Protein AF-A0A432R2M7-F1 (afdb_monomer)

Foldseek 3Di:
DVLLVVLVVLVVCCVVVVDPQWAEEEDDVSLVVQVVCCVVVVDDSDDPRYYHQDDDPPDDPLRSLVVSVVRGPYYHFDDLQLAPPGSLVSNQVVQQVPLVAEAERAADYDCPGPSNCCVPPPVNVVSRNYHYYYHHPDPDDALVRVVVVCVVVVDPDDDADDADDDPDPRRNNPDDDDDD

Radius of gyration: 18.98 Å; Cα contacts (8 Å, |Δi|>4): 245; chains: 1; bounding box: 39×43×55 Å

pLDDT: mean 88.93, std 13.84, range [37.69, 98.69]

Solvent-accessible surface area (backbone atoms only — not comparable to full-atom values): 10480 Å² total; per-residue (Å²): 106,70,65,59,53,50,43,49,51,51,51,50,31,34,75,71,62,77,38,78,84,51,43,30,27,27,29,52,64,54,32,61,50,46,55,53,45,27,71,74,66,78,42,84,67,62,52,96,44,35,37,69,53,83,85,60,87,93,51,55,75,66,56,43,52,52,52,51,64,70,72,31,78,40,76,54,42,22,42,79,31,26,38,84,96,27,54,25,28,53,52,49,61,65,41,22,76,35,62,94,39,74,49,74,35,51,57,84,60,56,81,89,26,50,44,30,43,43,76,73,35,68,69,58,37,68,66,33,52,23,46,78,48,78,48,53,61,54,93,55,75,33,48,68,56,50,50,50,51,47,64,75,64,63,64,96,73,86,85,75,64,96,42,54,93,60,99,56,97,58,31,42,53,60,55,91,48,55,82,134

Structure (mmCIF, N/CA/C/O backbone):
data_AF-A0A432R2M7-F1
#
_entry.id   AF-A0A432R2M7-F1
#
loop_
_atom_site.group_PDB
_atom_site.id
_atom_site.type_symbol
_atom_site.label_atom_id
_atom_site.label_alt_id
_atom_site.label_comp_id
_atom_site.label_asym_id
_atom_site.label_entity_id
_atom_site.label_seq_id
_atom_site.pdbx_PDB_ins_code
_atom_site.Cartn_x
_atom_site.Cartn_y
_atom_site.Cartn_z
_atom_site.occupancy
_atom_site.B_iso_or_equiv
_atom_site.auth_seq_id
_atom_site.auth_comp_id
_atom_site.auth_asym_id
_atom_site.auth_atom_id
_atom_site.pdbx_PDB_model_num
ATOM 1 N N . GLY A 1 1 ? 6.803 2.818 -6.914 1.00 84.44 1 GLY A N 1
ATOM 2 C CA . GLY A 1 1 ? 6.669 1.414 -6.4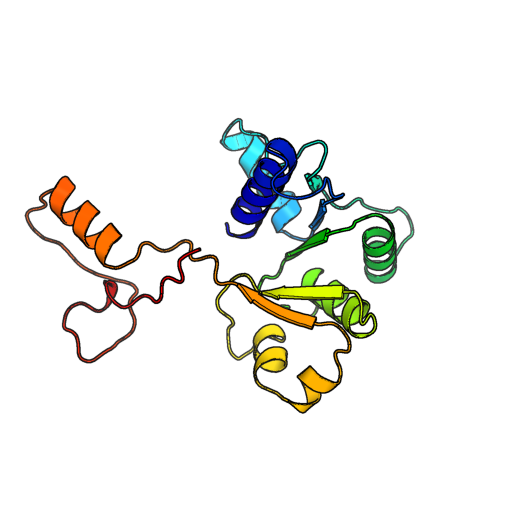61 1.00 84.44 1 GLY A CA 1
ATOM 3 C C . GLY A 1 1 ? 5.200 1.019 -6.406 1.00 84.44 1 GLY A C 1
ATOM 4 O O . GLY A 1 1 ? 4.369 1.809 -6.831 1.00 84.44 1 GLY A O 1
ATOM 5 N N . ARG A 1 2 ? 4.856 -0.172 -5.880 1.00 88.75 2 ARG A N 1
ATOM 6 C CA . ARG A 1 2 ? 3.450 -0.648 -5.848 1.00 88.75 2 ARG A CA 1
ATOM 7 C C . ARG A 1 2 ? 2.510 0.275 -5.069 1.00 88.75 2 ARG A C 1
ATOM 9 O O . ARG A 1 2 ? 1.369 0.430 -5.470 1.00 88.75 2 ARG A O 1
ATOM 16 N N . ALA A 1 3 ? 2.985 0.898 -3.987 1.00 94.12 3 ALA A N 1
ATOM 17 C CA . ALA A 1 3 ? 2.174 1.839 -3.215 1.00 94.12 3 ALA A CA 1
ATOM 18 C C . ALA A 1 3 ? 1.680 3.003 -4.089 1.00 94.12 3 ALA A C 1
ATOM 20 O O . ALA A 1 3 ? 0.488 3.270 -4.111 1.00 94.12 3 ALA A O 1
ATOM 21 N N . GLN A 1 4 ? 2.569 3.620 -4.875 1.00 94.25 4 GLN A N 1
ATOM 22 C CA . GLN A 1 4 ? 2.206 4.718 -5.778 1.00 94.25 4 GLN A CA 1
ATOM 23 C C . GLN A 1 4 ? 1.279 4.263 -6.911 1.00 94.25 4 GLN A C 1
ATOM 25 O O . GLN A 1 4 ? 0.358 4.990 -7.264 1.00 94.25 4 GLN A O 1
ATOM 30 N N . GLU A 1 5 ? 1.474 3.052 -7.441 1.00 92.00 5 GLU A N 1
ATOM 31 C CA . GLU A 1 5 ? 0.556 2.475 -8.434 1.00 92.00 5 GLU A CA 1
ATOM 32 C C . GLU A 1 5 ? -0.857 2.316 -7.852 1.00 92.00 5 GLU A C 1
ATOM 34 O O . GLU A 1 5 ? -1.835 2.763 -8.442 1.00 92.00 5 GLU A O 1
ATOM 39 N N . ILE A 1 6 ? -0.963 1.761 -6.639 1.00 94.50 6 ILE A N 1
ATOM 40 C CA . ILE A 1 6 ? -2.235 1.608 -5.923 1.00 94.50 6 ILE A CA 1
ATOM 41 C C . ILE A 1 6 ? -2.872 2.975 -5.641 1.00 94.50 6 ILE A C 1
ATOM 43 O O . ILE A 1 6 ? -4.069 3.135 -5.855 1.00 94.50 6 ILE A O 1
ATOM 47 N N . MET A 1 7 ? -2.092 3.977 -5.218 1.00 96.38 7 MET A N 1
ATOM 48 C CA . MET A 1 7 ? -2.586 5.346 -5.008 1.00 96.38 7 MET A CA 1
ATOM 49 C C . MET A 1 7 ? -3.213 5.923 -6.282 1.00 96.38 7 MET A C 1
ATOM 51 O O . MET A 1 7 ? -4.297 6.507 -6.226 1.00 96.38 7 MET A O 1
ATOM 55 N N . LEU A 1 8 ? -2.562 5.735 -7.433 1.00 94.75 8 LEU A N 1
ATOM 56 C CA . LEU A 1 8 ? -3.063 6.197 -8.727 1.00 94.75 8 LEU A CA 1
ATOM 57 C C . LEU A 1 8 ? -4.323 5.439 -9.157 1.00 94.75 8 LEU A C 1
ATOM 59 O O . LEU A 1 8 ? -5.288 6.075 -9.576 1.00 94.75 8 LEU A O 1
ATOM 63 N N . LEU A 1 9 ? -4.351 4.112 -9.004 1.00 94.56 9 LEU A N 1
ATOM 64 C CA . LEU A 1 9 ? -5.518 3.284 -9.330 1.00 94.56 9 LEU A CA 1
ATOM 65 C C . LEU A 1 9 ? -6.737 3.637 -8.473 1.00 94.56 9 LEU A C 1
ATOM 67 O O . LEU A 1 9 ? -7.839 3.769 -9.004 1.00 94.56 9 LEU A O 1
ATOM 71 N N . LEU A 1 10 ? -6.544 3.829 -7.165 1.00 96.19 10 LEU A N 1
ATOM 72 C CA . LEU A 1 10 ? -7.604 4.255 -6.251 1.00 96.19 10 LEU A CA 1
ATOM 73 C C . LEU A 1 10 ? -8.115 5.646 -6.630 1.00 96.19 10 LEU A C 1
ATOM 75 O O . LEU A 1 10 ? -9.321 5.845 -6.768 1.00 96.19 10 LEU A O 1
ATOM 79 N N . SER A 1 11 ? -7.200 6.589 -6.861 1.00 96.38 11 SER A N 1
ATOM 80 C CA . SER A 1 11 ? -7.543 7.957 -7.262 1.00 96.38 11 SER A CA 1
ATOM 81 C C . SER A 1 11 ? -8.353 7.984 -8.556 1.00 96.38 11 SER A C 1
ATOM 83 O O . SER A 1 11 ? -9.385 8.649 -8.620 1.00 96.38 11 SER A O 1
ATOM 85 N N . GLU A 1 12 ? -7.920 7.249 -9.581 1.00 95.81 12 GLU A N 1
ATOM 86 C CA . GLU A 1 12 ? -8.618 7.170 -10.866 1.00 95.81 12 GLU A CA 1
ATOM 87 C C . GLU A 1 12 ? -9.966 6.454 -10.736 1.00 95.81 12 GLU A C 1
ATOM 89 O O . GLU A 1 12 ? -10.971 6.908 -11.283 1.00 95.81 12 GLU A O 1
ATOM 94 N N . GLY A 1 13 ? -10.025 5.365 -9.967 1.00 97.12 13 GLY A N 1
ATOM 95 C CA . GLY A 1 13 ? -11.268 4.651 -9.692 1.00 97.12 13 GLY A CA 1
ATOM 96 C C . GLY A 1 13 ? -12.322 5.547 -9.034 1.00 97.12 13 GLY A C 1
ATOM 97 O O . GLY A 1 13 ? -13.483 5.512 -9.440 1.00 97.12 13 GLY A O 1
ATOM 98 N N . MET A 1 14 ? -11.915 6.381 -8.072 1.00 97.56 14 MET A N 1
ATOM 99 C CA . MET A 1 14 ? -12.802 7.340 -7.403 1.00 97.56 14 MET A CA 1
ATOM 100 C C . MET A 1 14 ? -13.180 8.511 -8.317 1.00 97.56 14 MET A C 1
ATOM 102 O O . MET A 1 14 ? -14.355 8.854 -8.418 1.00 97.56 14 MET A O 1
ATOM 106 N N . ARG A 1 15 ? -12.218 9.099 -9.043 1.00 96.19 15 ARG A N 1
ATOM 107 C CA . ARG A 1 15 ? -12.474 10.205 -9.991 1.00 96.19 15 ARG A CA 1
ATOM 108 C C . ARG A 1 15 ? -13.421 9.803 -11.122 1.00 96.19 15 ARG A C 1
ATOM 110 O O . ARG A 1 15 ? -14.260 10.604 -11.522 1.00 96.19 15 ARG A O 1
ATOM 117 N N . SER A 1 16 ? -13.301 8.573 -11.616 1.00 97.12 16 SER A N 1
ATOM 118 C CA . SER A 1 16 ? -14.152 8.028 -12.681 1.00 97.12 16 SER A CA 1
ATOM 119 C C . SER A 1 16 ? -15.470 7.421 -12.181 1.00 97.12 16 SER A C 1
ATOM 121 O O . SER A 1 16 ? -16.277 6.977 -12.997 1.00 97.12 16 SER A O 1
ATOM 123 N N . GLY A 1 17 ? -15.705 7.384 -10.863 1.00 97.12 17 GLY A N 1
ATOM 124 C CA . GLY A 1 17 ? -16.918 6.821 -10.261 1.00 97.12 17 GLY A CA 1
ATOM 125 C C . GLY A 1 17 ? -17.026 5.292 -10.334 1.00 97.12 17 GLY A C 1
ATOM 126 O O . GLY A 1 17 ? -18.104 4.747 -10.105 1.00 97.12 17 GLY A O 1
ATOM 127 N N . LYS A 1 18 ? -15.934 4.584 -10.654 1.00 96.75 18 LYS A N 1
ATOM 128 C CA . LYS A 1 18 ? -15.886 3.109 -10.667 1.00 96.75 18 LYS A CA 1
ATOM 129 C C . LYS A 1 18 ? -15.910 2.512 -9.263 1.00 96.75 18 LYS A C 1
ATOM 131 O O . LYS A 1 18 ? -16.378 1.390 -9.089 1.00 96.75 18 LYS A O 1
ATOM 136 N N . ILE A 1 19 ? -15.396 3.251 -8.283 1.00 95.88 19 ILE A N 1
ATOM 137 C CA . ILE A 1 19 ? -15.505 2.935 -6.858 1.00 95.88 19 ILE A CA 1
ATOM 138 C C . ILE A 1 19 ? -16.054 4.156 -6.111 1.00 95.88 19 ILE A C 1
ATOM 140 O O . ILE A 1 19 ? -15.857 5.285 -6.575 1.00 95.88 19 ILE A O 1
ATOM 144 N N . PRO A 1 20 ? -16.761 3.959 -4.982 1.00 96.88 20 PRO A N 1
ATOM 145 C CA . PRO A 1 20 ? -17.217 5.074 -4.160 1.00 96.88 20 PRO A CA 1
ATOM 146 C C . PRO A 1 20 ? -16.024 5.901 -3.654 1.00 96.88 20 PRO A C 1
ATOM 148 O O . PRO A 1 20 ? -14.927 5.358 -3.518 1.00 96.88 20 PRO A O 1
ATOM 151 N N . PRO A 1 21 ? -16.220 7.199 -3.366 1.00 96.56 21 PRO A N 1
ATOM 152 C CA . PRO A 1 21 ? -15.185 8.014 -2.747 1.00 96.56 21 PRO A CA 1
ATOM 153 C C . PRO A 1 21 ? -14.845 7.464 -1.357 1.00 96.56 21 PRO A C 1
ATOM 155 O O . PRO A 1 21 ? -15.742 7.177 -0.566 1.00 96.56 21 PRO A O 1
ATOM 158 N N . LEU A 1 22 ? -13.550 7.331 -1.080 1.00 97.38 22 LEU A N 1
ATOM 159 C CA . LEU A 1 22 ? -12.989 6.824 0.169 1.00 97.38 22 LEU A CA 1
ATOM 160 C C . LEU A 1 22 ? -11.932 7.800 0.686 1.00 97.38 22 LEU A C 1
ATOM 162 O O . LEU A 1 22 ? -11.203 8.404 -0.106 1.00 97.38 22 LEU A O 1
ATOM 166 N N . THR A 1 23 ? -11.797 7.886 2.005 1.00 98.31 23 THR A N 1
ATOM 167 C CA . THR A 1 23 ? -10.626 8.488 2.644 1.00 98.31 23 THR A CA 1
ATOM 168 C C . THR A 1 23 ? -9.513 7.449 2.687 1.00 98.31 23 THR A C 1
ATOM 170 O O . THR A 1 23 ? -9.604 6.444 3.397 1.00 98.31 23 THR A O 1
ATOM 173 N N . VAL A 1 24 ? -8.455 7.673 1.910 1.00 98.62 24 VAL A N 1
ATOM 174 C CA . VAL A 1 24 ? -7.304 6.772 1.814 1.00 98.62 24 VAL A CA 1
ATOM 175 C C . VAL A 1 24 ? -6.095 7.426 2.466 1.00 98.62 24 VAL A C 1
ATOM 177 O O . VAL A 1 24 ? -5.630 8.462 1.993 1.00 98.62 24 VAL A O 1
ATOM 180 N N . TYR A 1 25 ? -5.527 6.800 3.495 1.00 98.69 25 TYR A N 1
ATOM 181 C CA . TYR A 1 25 ? -4.251 7.232 4.067 1.00 98.69 25 TYR A CA 1
ATOM 182 C C . TYR A 1 25 ? -3.086 6.383 3.581 1.00 98.69 25 TYR A C 1
ATOM 184 O O . TYR A 1 25 ? -3.165 5.159 3.498 1.00 98.69 25 TYR A O 1
ATOM 192 N N . VAL A 1 26 ? -1.968 7.044 3.295 1.00 98.44 26 VAL A N 1
ATOM 193 C CA . VAL A 1 26 ? -0.703 6.403 2.928 1.00 98.44 26 VAL A CA 1
ATOM 194 C C . VAL A 1 26 ? 0.286 6.554 4.069 1.00 98.44 26 VAL A C 1
ATOM 196 O O . VAL A 1 26 ? 0.529 7.670 4.532 1.00 98.44 26 VAL A O 1
ATOM 199 N N . ASP A 1 27 ? 0.886 5.447 4.506 1.00 97.31 27 ASP A N 1
ATOM 200 C CA . ASP A 1 27 ? 1.741 5.442 5.692 1.00 97.31 27 ASP A CA 1
ATOM 201 C C . ASP A 1 27 ? 3.041 4.630 5.554 1.00 97.31 27 ASP A C 1
ATOM 203 O O . ASP A 1 27 ? 3.250 3.814 4.644 1.00 97.31 27 ASP A O 1
ATOM 207 N N . GLY A 1 28 ? 3.954 4.879 6.491 1.00 94.44 28 GLY A N 1
ATOM 208 C CA . GLY A 1 28 ? 5.331 4.401 6.453 1.00 94.44 28 GLY A CA 1
ATOM 209 C C . GLY A 1 28 ? 6.157 5.087 5.370 1.00 94.44 28 GLY A C 1
ATOM 210 O O . GLY A 1 28 ? 5.856 6.196 4.935 1.00 94.44 28 GLY A O 1
ATOM 211 N N . LEU A 1 29 ? 7.204 4.410 4.898 1.00 95.12 29 LEU A N 1
ATOM 212 C CA . LEU A 1 29 ? 8.119 4.960 3.893 1.00 95.12 29 LEU A CA 1
ATOM 213 C C . LEU A 1 29 ? 7.431 5.281 2.560 1.00 95.12 29 LEU A C 1
ATOM 215 O O . LEU A 1 29 ? 7.897 6.158 1.840 1.00 95.12 29 LEU A O 1
ATOM 219 N N . ALA A 1 30 ? 6.313 4.621 2.232 1.00 96.00 30 ALA A N 1
ATOM 220 C CA . ALA A 1 30 ? 5.528 4.973 1.048 1.00 96.00 30 ALA A CA 1
ATOM 221 C C . ALA A 1 30 ? 5.048 6.428 1.072 1.00 96.00 30 ALA A C 1
ATOM 223 O O . ALA A 1 30 ? 5.016 7.050 0.014 1.00 96.00 30 ALA A O 1
ATOM 224 N N . LYS A 1 31 ? 4.729 6.979 2.249 1.00 96.81 31 LYS A N 1
ATOM 225 C CA . LYS A 1 31 ? 4.341 8.385 2.406 1.00 96.81 31 LYS A CA 1
ATOM 226 C C . LYS A 1 31 ? 5.474 9.313 1.970 1.00 96.81 31 LYS A C 1
ATOM 228 O O . LYS A 1 31 ? 5.312 10.084 1.030 1.00 96.81 31 LYS A O 1
ATOM 233 N N . GLU A 1 32 ? 6.642 9.155 2.587 1.00 95.62 32 GLU A N 1
ATOM 234 C CA . GLU A 1 32 ? 7.822 9.998 2.347 1.00 95.62 32 GLU A CA 1
ATOM 235 C C . GLU A 1 32 ? 8.337 9.863 0.899 1.00 95.62 32 GLU A C 1
ATOM 237 O O . GLU A 1 32 ? 8.637 10.852 0.235 1.00 95.62 32 GLU A O 1
ATOM 242 N N . VAL A 1 33 ? 8.367 8.639 0.356 1.00 96.31 33 VAL A N 1
ATOM 243 C CA . VAL A 1 33 ? 8.771 8.393 -1.041 1.00 96.31 33 VAL A CA 1
ATOM 244 C C . VAL A 1 33 ? 7.788 9.012 -2.034 1.00 96.31 33 VAL A C 1
ATOM 246 O O . VAL A 1 33 ? 8.212 9.484 -3.087 1.00 96.31 33 VAL A O 1
ATOM 249 N N . SER A 1 34 ? 6.490 9.031 -1.723 1.00 97.12 34 SER A N 1
ATOM 250 C CA . SER A 1 34 ? 5.496 9.638 -2.614 1.00 97.12 34 SER A CA 1
ATOM 251 C C . SER A 1 34 ? 5.685 11.149 -2.705 1.00 97.12 34 SER A C 1
ATOM 253 O O . SER A 1 34 ? 5.687 11.665 -3.814 1.00 97.12 34 SER A O 1
ATOM 255 N N . VAL A 1 35 ? 5.986 11.834 -1.595 1.00 95.94 35 VAL A N 1
ATOM 256 C CA . VAL A 1 35 ? 6.337 13.270 -1.616 1.00 95.94 35 VAL A CA 1
ATOM 257 C C . VAL A 1 35 ? 7.559 13.531 -2.505 1.00 95.94 35 VAL A C 1
ATOM 259 O O . VAL A 1 35 ? 7.575 14.469 -3.299 1.00 95.94 35 VAL A O 1
ATOM 262 N N . ILE A 1 36 ? 8.590 12.683 -2.422 1.00 96.12 36 ILE A N 1
ATOM 263 C CA . ILE A 1 36 ? 9.766 12.792 -3.300 1.00 96.12 36 ILE A CA 1
ATOM 264 C C . ILE A 1 36 ? 9.361 12.633 -4.773 1.00 96.12 36 ILE A C 1
ATOM 266 O O . ILE A 1 36 ? 9.835 13.381 -5.624 1.00 96.12 36 ILE A O 1
ATOM 270 N N . TYR A 1 37 ? 8.488 11.674 -5.085 1.00 95.06 37 TYR A N 1
ATOM 271 C CA . TYR A 1 37 ? 8.037 11.436 -6.456 1.00 95.06 37 TYR A CA 1
ATOM 272 C C . TYR A 1 37 ? 7.211 12.591 -7.014 1.00 95.06 37 TYR A C 1
ATOM 274 O O . TYR A 1 37 ? 7.433 12.953 -8.165 1.00 95.06 37 TYR A O 1
ATOM 282 N N . GLU A 1 38 ? 6.314 13.187 -6.227 1.00 94.75 38 GLU A N 1
ATOM 283 C CA . GLU A 1 38 ? 5.551 14.360 -6.672 1.00 94.75 38 GLU A CA 1
ATOM 284 C C . GLU A 1 38 ? 6.481 15.504 -7.081 1.00 94.75 38 GLU A C 1
ATOM 286 O O . GLU A 1 38 ? 6.312 16.083 -8.153 1.00 94.75 38 GLU A O 1
ATOM 291 N N . ASN A 1 39 ? 7.518 15.758 -6.276 1.00 94.19 39 ASN A N 1
ATOM 292 C CA . ASN A 1 39 ? 8.505 16.801 -6.545 1.00 94.19 39 ASN A CA 1
ATOM 293 C C . ASN A 1 39 ? 9.364 16.514 -7.787 1.00 94.19 39 ASN A C 1
ATOM 295 O O . ASN A 1 39 ? 9.725 17.439 -8.505 1.00 94.19 39 ASN A O 1
ATOM 299 N N . LEU A 1 40 ? 9.725 15.251 -8.033 1.00 95.50 40 LEU A N 1
ATOM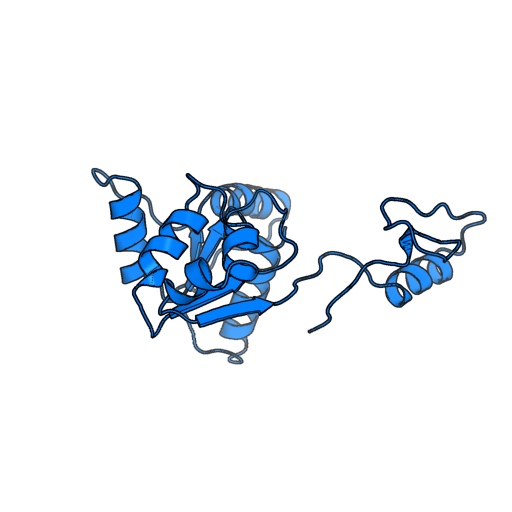 300 C CA . LEU A 1 40 ? 10.589 14.880 -9.161 1.00 95.50 40 LEU A CA 1
ATOM 301 C C . LEU A 1 40 ? 9.837 14.736 -10.486 1.00 95.50 40 LEU A C 1
ATOM 303 O O . LEU A 1 40 ? 10.426 14.948 -11.543 1.00 95.50 40 LEU A O 1
ATOM 307 N N . LEU A 1 41 ? 8.578 14.301 -10.440 1.00 92.75 41 LEU A N 1
ATOM 308 C CA . LEU A 1 41 ? 7.780 13.986 -11.626 1.00 92.75 41 LEU A CA 1
ATOM 309 C C . LEU A 1 41 ? 6.772 15.083 -11.981 1.00 92.75 41 LEU A C 1
ATOM 311 O O . LEU A 1 41 ? 6.078 14.933 -12.984 1.00 92.75 41 LEU A O 1
ATOM 315 N N . GLU A 1 42 ? 6.654 16.128 -11.154 1.00 91.44 42 GLU A N 1
ATOM 316 C CA . GLU A 1 42 ? 5.638 17.185 -11.279 1.00 91.44 42 GLU A CA 1
ATOM 317 C C . GLU A 1 42 ? 4.216 16.610 -11.420 1.00 91.44 42 GLU A C 1
ATOM 319 O O . GLU A 1 42 ? 3.378 17.092 -12.184 1.00 91.44 42 GLU A O 1
ATOM 324 N N . ARG A 1 43 ? 3.945 15.522 -10.691 1.00 89.19 43 ARG A N 1
ATOM 325 C CA . ARG A 1 43 ? 2.687 14.775 -10.760 1.00 89.19 43 ARG A CA 1
ATOM 326 C C . ARG A 1 43 ? 2.133 14.544 -9.366 1.00 89.19 43 ARG A C 1
ATOM 328 O O . ARG A 1 43 ? 2.802 13.913 -8.559 1.00 89.19 43 ARG A O 1
ATOM 335 N N . GLU A 1 44 ? 0.886 14.949 -9.142 1.00 91.94 44 GLU A N 1
ATOM 336 C CA . GLU A 1 44 ? 0.147 14.644 -7.912 1.00 91.94 44 GLU A CA 1
ATOM 337 C C . GLU A 1 44 ? -0.065 13.129 -7.751 1.00 91.94 44 GLU A C 1
ATOM 339 O O . GLU A 1 44 ? -0.612 12.446 -8.627 1.00 91.94 44 GLU A O 1
ATOM 344 N N . LEU A 1 45 ? 0.350 12.621 -6.598 1.00 95.94 45 LEU A N 1
ATOM 345 C CA . LEU A 1 45 ? 0.047 11.300 -6.064 1.00 95.94 45 LEU A CA 1
ATOM 346 C C . LEU A 1 45 ? -0.951 11.410 -4.907 1.00 95.94 45 LEU A C 1
ATOM 348 O O . LEU A 1 45 ? -1.844 10.570 -4.787 1.00 95.94 45 LEU A O 1
ATOM 352 N N . PHE A 1 46 ? -0.814 12.444 -4.082 1.00 97.94 46 PHE A N 1
ATOM 353 C CA . PHE A 1 46 ? -1.794 12.839 -3.086 1.00 97.94 46 PHE A CA 1
ATOM 354 C C . PHE A 1 46 ? -2.848 13.750 -3.713 1.00 97.94 46 PHE A C 1
ATOM 356 O O . PHE A 1 46 ? -2.595 14.445 -4.688 1.00 97.94 46 PHE A O 1
ATOM 363 N N . ASN A 1 47 ? -4.072 13.680 -3.203 1.00 96.19 47 ASN A N 1
ATOM 364 C CA . ASN A 1 47 ? -5.203 14.491 -3.636 1.00 96.19 47 ASN A CA 1
ATOM 365 C C . ASN A 1 47 ? -6.303 14.453 -2.562 1.00 96.19 47 ASN A C 1
ATOM 367 O O . ASN A 1 47 ? -6.093 13.979 -1.448 1.00 96.19 47 ASN A O 1
ATOM 371 N N . PHE A 1 48 ? -7.502 14.926 -2.905 1.00 95.94 48 PHE A N 1
ATOM 372 C CA . PHE A 1 48 ? -8.650 14.928 -1.999 1.00 95.94 48 PHE A CA 1
ATOM 373 C C . PHE A 1 48 ? -8.947 13.553 -1.369 1.00 95.94 48 PHE A C 1
ATOM 375 O O . PHE A 1 48 ? -9.232 13.493 -0.176 1.00 95.94 48 PHE A O 1
ATOM 382 N N . TYR A 1 49 ? -8.846 12.466 -2.141 1.00 97.19 49 TYR A N 1
ATOM 383 C CA . TYR A 1 49 ? -9.141 11.112 -1.671 1.00 97.19 49 TYR A CA 1
ATOM 384 C C . TYR A 1 49 ? -7.941 10.430 -1.013 1.00 97.19 49 TYR A C 1
ATOM 386 O O . TYR A 1 49 ? -8.090 9.730 -0.016 1.00 97.19 49 TYR A O 1
ATOM 394 N N . VAL A 1 50 ? -6.751 10.600 -1.598 1.00 98.25 50 VAL A N 1
ATOM 395 C CA . VAL A 1 50 ? -5.522 9.925 -1.168 1.00 98.25 50 VAL A CA 1
ATOM 396 C C . VAL A 1 50 ? -4.621 10.916 -0.459 1.00 98.25 50 VAL A C 1
ATOM 3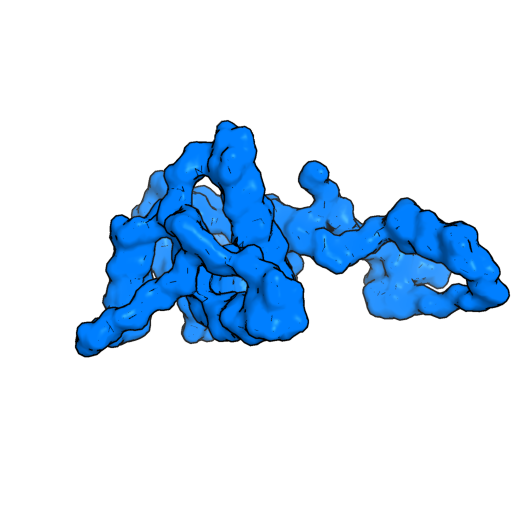98 O O . VAL A 1 50 ? -4.079 11.820 -1.084 1.00 98.25 50 VAL A O 1
ATOM 401 N N . GLN A 1 51 ? -4.425 10.727 0.839 1.00 98.19 51 GLN A N 1
ATOM 402 C CA . GLN A 1 51 ? -3.730 11.673 1.700 1.00 98.19 51 GLN A CA 1
ATOM 403 C C . GLN A 1 51 ? -2.570 10.999 2.446 1.00 98.19 51 GLN A C 1
ATOM 405 O O . GLN A 1 51 ? -2.593 9.789 2.697 1.00 98.19 51 GLN A O 1
ATOM 410 N N . PRO A 1 52 ? -1.521 11.749 2.811 1.00 98.00 52 PRO A N 1
ATOM 411 C CA . PRO A 1 52 ? -0.524 11.251 3.747 1.00 98.00 52 PRO A CA 1
ATOM 412 C C . PRO A 1 52 ? -1.180 11.007 5.112 1.00 98.00 52 PRO A C 1
ATOM 414 O O . PRO A 1 52 ? -1.908 11.866 5.601 1.00 98.00 52 PRO A O 1
ATOM 417 N N . ALA A 1 53 ? -0.895 9.870 5.755 1.00 97.56 53 ALA A N 1
ATOM 418 C CA . ALA A 1 53 ? -1.411 9.621 7.100 1.00 97.56 53 ALA A CA 1
ATOM 419 C C . ALA A 1 53 ? -0.885 10.701 8.073 1.00 97.56 53 ALA A C 1
ATOM 421 O O . ALA A 1 53 ? 0.340 10.947 8.081 1.00 97.56 53 ALA A O 1
ATOM 422 N N . PRO A 1 54 ? -1.767 11.343 8.863 1.00 95.50 54 PRO A N 1
ATOM 423 C CA . PRO A 1 54 ? -1.404 12.431 9.761 1.00 95.50 54 PRO A CA 1
ATOM 424 C C . PRO A 1 54 ? -0.423 11.987 10.852 1.00 95.50 54 PRO A C 1
ATOM 426 O O . PRO A 1 54 ? -0.236 10.804 11.143 1.00 95.50 54 PRO A O 1
ATOM 429 N N . ARG A 1 55 ? 0.250 12.976 11.445 1.00 90.25 55 ARG A N 1
ATOM 430 C CA . ARG A 1 55 ? 1.049 12.803 12.661 1.00 90.25 55 ARG A CA 1
ATOM 431 C C . ARG A 1 55 ? 0.289 13.459 13.805 1.00 90.25 55 ARG A C 1
ATOM 433 O O . ARG A 1 55 ? -0.150 14.596 13.659 1.00 90.25 55 ARG A O 1
ATOM 440 N N . TYR A 1 56 ? 0.167 12.757 14.922 1.00 93.44 56 TYR A N 1
ATOM 441 C CA . TYR A 1 56 ? -0.537 13.247 16.101 1.00 93.44 56 TYR A CA 1
ATOM 442 C C . TYR A 1 56 ? 0.477 13.583 17.193 1.00 93.44 56 TYR A C 1
ATOM 444 O O . TYR A 1 56 ? 1.334 12.765 17.528 1.00 93.44 56 TYR A O 1
ATOM 452 N N . GLU A 1 57 ? 0.408 14.799 17.729 1.00 93.19 57 GLU A N 1
ATOM 453 C CA . GLU A 1 57 ? 1.267 15.205 18.840 1.00 93.19 57 GLU A CA 1
ATOM 454 C C . GLU A 1 57 ? 0.856 14.482 20.127 1.00 93.19 57 GLU A C 1
ATOM 456 O O . GLU A 1 57 ? -0.323 14.410 20.465 1.00 93.19 57 GLU A O 1
ATOM 461 N N . GLY A 1 58 ? 1.840 13.951 20.856 1.00 93.94 58 GLY A N 1
ATOM 462 C CA . GLY A 1 58 ? 1.622 13.307 22.153 1.00 93.94 58 GLY A CA 1
ATOM 463 C C . GLY A 1 58 ? 1.068 11.880 22.107 1.00 93.94 58 GLY A C 1
ATOM 464 O O . GLY A 1 58 ? 0.977 11.271 23.168 1.00 93.94 58 GLY A O 1
ATOM 465 N N . LEU A 1 59 ? 0.749 11.342 20.925 1.00 95.81 59 LEU A N 1
ATOM 466 C CA . LEU A 1 59 ? 0.383 9.934 20.760 1.00 95.81 59 LEU A CA 1
ATOM 467 C C . LEU A 1 59 ? 1.610 9.079 20.459 1.00 95.81 59 LEU A C 1
ATOM 469 O O . LEU A 1 59 ? 2.509 9.493 19.717 1.00 95.81 59 LEU A O 1
ATOM 473 N N . ASP A 1 60 ? 1.623 7.863 20.998 1.00 95.19 60 ASP A N 1
ATOM 474 C CA . ASP A 1 60 ? 2.577 6.858 20.553 1.00 95.19 60 ASP A CA 1
ATOM 475 C C . ASP A 1 60 ? 2.222 6.314 19.156 1.00 95.19 60 ASP A C 1
ATOM 477 O O . ASP A 1 60 ? 1.227 6.679 18.521 1.00 95.19 60 ASP A O 1
ATOM 481 N N . PHE A 1 61 ? 3.085 5.447 18.630 1.00 91.69 61 PHE A N 1
ATOM 482 C CA . PHE A 1 61 ? 2.920 4.916 17.283 1.00 91.69 61 PHE A CA 1
ATOM 483 C C . PHE A 1 61 ? 1.670 4.033 17.120 1.00 91.69 61 PHE A C 1
ATOM 485 O O . PHE A 1 61 ? 1.037 4.055 16.061 1.00 91.69 61 PHE A O 1
ATOM 492 N N . GLU A 1 62 ? 1.301 3.261 18.144 1.00 95.31 62 GLU A N 1
ATOM 493 C CA . GLU A 1 62 ? 0.107 2.417 18.104 1.00 95.31 62 GLU A CA 1
ATOM 494 C C . GLU A 1 62 ? -1.164 3.250 18.225 1.00 95.31 62 GLU A C 1
ATOM 496 O O . GLU A 1 62 ? -2.114 3.025 17.472 1.00 95.31 62 GLU A O 1
ATOM 501 N N . GLU A 1 63 ? -1.174 4.233 19.118 1.00 96.69 63 GLU A N 1
ATOM 502 C CA . GLU A 1 63 ? -2.262 5.193 19.272 1.00 96.69 63 GLU A CA 1
ATOM 503 C C . GLU A 1 63 ? -2.496 5.974 17.975 1.00 96.69 63 GLU A C 1
ATOM 505 O O .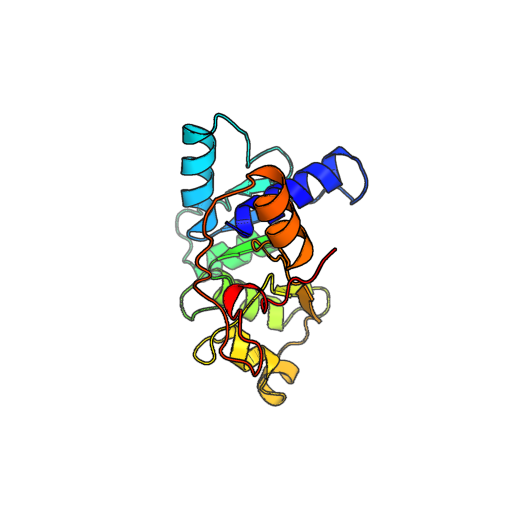 GLU A 1 63 ? -3.624 6.018 17.485 1.00 96.69 63 GLU A O 1
ATOM 510 N N . ALA A 1 64 ? -1.435 6.474 17.336 1.00 96.38 64 ALA A N 1
ATOM 511 C CA . ALA A 1 64 ? -1.527 7.134 16.035 1.00 96.38 64 ALA A CA 1
ATOM 512 C C . ALA A 1 64 ? -2.121 6.212 14.951 1.00 96.38 64 ALA A C 1
ATOM 514 O O . ALA A 1 64 ? -2.992 6.628 14.187 1.00 96.38 64 ALA A O 1
ATOM 515 N N . CYS A 1 65 ? -1.713 4.938 14.902 1.00 96.56 65 CYS A N 1
ATOM 516 C CA . CYS A 1 65 ? -2.304 3.966 13.976 1.00 96.56 65 CYS A CA 1
ATOM 517 C C . CYS A 1 65 ? -3.792 3.710 14.276 1.00 96.56 65 CYS A C 1
ATOM 519 O O . CYS A 1 65 ? -4.585 3.490 13.358 1.00 96.56 65 CYS A O 1
ATOM 521 N N . ARG A 1 66 ? -4.200 3.731 15.550 1.00 96.81 66 ARG A N 1
ATOM 522 C CA . ARG A 1 66 ? -5.609 3.583 15.941 1.00 96.81 66 ARG A CA 1
ATOM 523 C C . ARG A 1 66 ? -6.448 4.775 15.499 1.00 96.81 66 ARG A C 1
ATOM 525 O O . ARG A 1 66 ? -7.555 4.539 15.022 1.00 96.81 66 ARG A O 1
ATOM 532 N N . GLU A 1 67 ? -5.938 5.999 15.619 1.00 97.81 67 GLU A N 1
ATOM 533 C CA . GLU A 1 67 ? -6.626 7.194 15.111 1.00 97.81 67 GLU A CA 1
ATOM 534 C C . GLU A 1 67 ? -6.722 7.175 13.580 1.00 97.81 67 GLU A C 1
ATOM 536 O O . GLU A 1 67 ? -7.819 7.311 13.039 1.00 97.81 67 GLU A O 1
ATOM 541 N N . ASN A 1 68 ? -5.641 6.821 12.877 1.00 97.50 68 ASN A N 1
ATOM 542 C CA . ASN A 1 68 ? -5.673 6.644 11.420 1.00 97.50 68 ASN A CA 1
ATOM 543 C C . ASN A 1 68 ? -6.755 5.636 10.975 1.00 97.50 68 ASN A C 1
ATOM 545 O O . ASN A 1 68 ? -7.463 5.875 10.003 1.00 97.50 68 ASN A O 1
ATOM 549 N N . LEU A 1 69 ? -6.934 4.523 11.702 1.00 96.81 69 LEU A N 1
ATOM 550 C CA . LEU A 1 69 ? -7.982 3.519 11.437 1.00 96.81 69 LEU A CA 1
ATOM 551 C C . LEU A 1 69 ? -9.407 3.944 11.832 1.00 96.81 69 LEU A C 1
ATOM 553 O O . LEU A 1 69 ? -10.355 3.181 11.597 1.00 96.81 69 LEU A O 1
ATOM 557 N N . ARG A 1 70 ? -9.567 5.075 12.523 1.00 96.12 70 ARG A N 1
ATOM 558 C CA . ARG A 1 70 ? -10.873 5.691 12.793 1.00 96.12 70 ARG A CA 1
ATOM 559 C C . ARG A 1 70 ? -11.249 6.687 11.706 1.00 96.12 70 ARG A C 1
ATOM 561 O O . ARG A 1 70 ? -12.431 6.796 11.405 1.00 96.12 70 ARG A O 1
ATOM 568 N N . GLU A 1 71 ? -10.265 7.393 11.159 1.00 96.56 71 GLU A N 1
ATOM 569 C CA . GLU A 1 71 ? -10.472 8.477 10.196 1.00 96.56 71 GLU A CA 1
ATOM 570 C C . GLU A 1 71 ? -10.472 7.998 8.737 1.00 96.56 71 GLU A C 1
ATOM 572 O O . GLU A 1 71 ? -11.208 8.547 7.920 1.00 96.56 71 GLU A O 1
ATOM 577 N N . ALA A 1 72 ? -9.688 6.969 8.401 1.00 97.88 72 ALA A N 1
ATOM 578 C CA . ALA A 1 72 ? -9.583 6.461 7.036 1.00 97.88 72 ALA A CA 1
ATOM 579 C C . ALA A 1 72 ? -10.422 5.203 6.783 1.00 97.88 72 ALA A C 1
ATOM 581 O O . ALA A 1 72 ? -10.489 4.287 7.606 1.00 97.88 72 ALA A O 1
ATOM 582 N N . ASP A 1 73 ? -10.964 5.118 5.568 1.00 97.75 73 ASP A N 1
ATOM 583 C CA . ASP A 1 73 ? -11.637 3.928 5.045 1.00 97.75 73 ASP A CA 1
ATOM 584 C C . ASP A 1 73 ? -10.626 2.894 4.521 1.00 97.75 73 ASP A C 1
ATOM 586 O O . ASP A 1 73 ? -10.874 1.687 4.543 1.00 97.75 73 ASP A O 1
ATOM 590 N N . CYS A 1 74 ? -9.469 3.361 4.038 1.00 98.00 74 CYS A N 1
ATOM 591 C CA . CYS A 1 74 ? -8.411 2.530 3.473 1.00 98.00 74 CYS A CA 1
ATOM 592 C C . CYS A 1 74 ? -7.028 3.024 3.908 1.00 98.00 74 CYS A C 1
ATOM 594 O O . CYS A 1 74 ? -6.746 4.220 3.876 1.00 98.00 74 CYS A O 1
ATOM 596 N N . ILE A 1 75 ? -6.137 2.092 4.256 1.00 98.31 75 ILE A N 1
ATOM 597 C CA . ILE A 1 75 ? -4.736 2.387 4.563 1.00 98.31 75 ILE A CA 1
ATOM 598 C C . ILE A 1 75 ? -3.824 1.684 3.551 1.00 98.31 75 ILE A C 1
ATOM 600 O O . ILE A 1 75 ? -3.805 0.456 3.465 1.00 98.31 75 ILE A O 1
ATOM 604 N N . VAL A 1 76 ? -2.996 2.453 2.845 1.00 97.81 76 VAL A N 1
ATOM 605 C CA . VAL A 1 76 ? -1.873 1.954 2.043 1.00 97.81 76 VAL A CA 1
ATOM 606 C C . VAL A 1 76 ? -0.595 2.098 2.868 1.00 97.81 76 VAL A C 1
ATOM 608 O O . VAL A 1 76 ? 0.055 3.142 2.871 1.00 97.81 76 VAL A O 1
ATOM 611 N N . ALA A 1 77 ? -0.226 1.043 3.592 1.00 96.06 77 ALA A N 1
ATOM 612 C CA . ALA A 1 77 ? 0.931 1.059 4.485 1.00 96.06 77 ALA A CA 1
ATOM 613 C C . ALA A 1 77 ? 2.096 0.206 3.975 1.00 96.06 77 ALA A C 1
ATOM 615 O O . ALA A 1 77 ? 1.929 -0.843 3.355 1.00 96.06 77 ALA A O 1
ATOM 616 N N . THR A 1 78 ? 3.306 0.644 4.316 1.00 93.31 78 THR A N 1
ATOM 617 C CA . THR A 1 78 ? 4.538 -0.147 4.174 1.00 93.31 78 THR A CA 1
ATOM 618 C C . THR A 1 78 ? 4.955 -0.738 5.525 1.00 93.31 78 THR A C 1
ATOM 620 O O . THR A 1 78 ? 4.619 -0.194 6.575 1.00 93.31 78 THR A O 1
ATOM 623 N N . SER A 1 79 ? 5.664 -1.867 5.591 1.00 92.12 79 SER A N 1
ATOM 624 C CA . SER A 1 79 ? 6.199 -2.728 4.521 1.00 92.12 79 SER A CA 1
ATOM 625 C C . SER A 1 79 ? 5.139 -3.539 3.753 1.00 92.12 79 SER A C 1
ATOM 627 O O . SER A 1 79 ? 4.161 -4.007 4.315 1.00 92.12 79 SER A O 1
ATOM 629 N N . GLY A 1 80 ? 5.372 -3.803 2.463 1.00 90.12 80 GLY A N 1
ATOM 630 C CA . GLY A 1 80 ? 4.474 -4.646 1.657 1.00 90.12 80 GLY A CA 1
ATOM 631 C C . GLY A 1 80 ? 4.379 -6.112 2.110 1.00 90.12 80 GLY A C 1
ATOM 632 O O . GLY A 1 80 ? 3.533 -6.836 1.597 1.00 90.12 80 GLY A O 1
ATOM 633 N N . MET A 1 81 ? 5.238 -6.542 3.044 1.00 93.94 81 MET A N 1
ATOM 634 C CA . MET A 1 81 ? 5.312 -7.919 3.551 1.00 93.94 81 MET A CA 1
ATOM 635 C C . MET A 1 81 ? 5.023 -8.043 5.060 1.00 93.94 81 MET A C 1
ATOM 637 O O . MET A 1 81 ? 5.286 -9.084 5.655 1.00 93.94 81 MET A O 1
ATOM 641 N N . LEU A 1 82 ? 4.489 -6.992 5.699 1.00 95.50 82 LEU A N 1
ATOM 642 C CA . LEU A 1 82 ? 4.217 -6.944 7.147 1.00 95.50 82 LEU A CA 1
ATOM 643 C C . LEU A 1 82 ? 5.442 -7.227 8.027 1.00 95.50 82 LEU A C 1
ATOM 645 O O . LEU A 1 82 ? 5.356 -7.961 9.004 1.00 95.50 82 LEU A O 1
ATOM 649 N N . MET A 1 83 ? 6.602 -6.659 7.703 1.00 95.44 83 MET A N 1
ATOM 650 C CA . MET A 1 83 ? 7.770 -6.798 8.582 1.00 95.44 83 MET A CA 1
ATOM 651 C C . MET A 1 83 ? 7.446 -6.257 9.984 1.00 95.44 83 MET A C 1
ATOM 653 O O . MET A 1 83 ? 6.836 -5.188 10.103 1.00 95.44 83 MET A O 1
ATOM 657 N N . GLU A 1 84 ? 7.838 -6.988 11.029 1.00 93.56 84 GLU A N 1
ATOM 658 C CA . GLU A 1 84 ? 7.614 -6.577 12.420 1.00 93.56 84 GLU A CA 1
ATOM 659 C C . GLU A 1 84 ? 8.226 -5.186 12.675 1.00 93.56 84 GLU A C 1
ATOM 661 O O . GLU A 1 84 ? 9.261 -4.831 12.108 1.00 93.56 84 GLU A O 1
ATOM 666 N N . GLY A 1 85 ? 7.542 -4.361 13.473 1.00 91.62 85 GLY A N 1
ATOM 667 C CA . GLY A 1 85 ? 7.942 -2.970 13.723 1.00 91.62 85 GLY A CA 1
ATOM 668 C C . GLY A 1 85 ? 7.606 -1.974 12.602 1.00 91.62 85 GLY A C 1
ATOM 669 O O . GLY A 1 85 ? 7.992 -0.812 12.691 1.00 91.62 85 GLY A O 1
ATOM 670 N N . THR A 1 86 ? 6.883 -2.384 11.552 1.00 95.38 86 THR A N 1
ATOM 671 C CA . THR A 1 86 ? 6.403 -1.462 10.503 1.00 95.38 86 THR A CA 1
ATOM 672 C C . THR A 1 86 ? 4.938 -1.054 10.704 1.00 95.38 86 THR A C 1
ATOM 674 O O . THR A 1 86 ? 4.173 -1.829 11.284 1.00 95.38 86 THR A O 1
ATOM 677 N N . PRO A 1 87 ? 4.496 0.103 10.163 1.00 95.19 87 PRO A N 1
ATOM 678 C CA . PRO A 1 87 ? 3.088 0.503 10.213 1.00 95.19 87 PRO A CA 1
ATOM 679 C C . PRO A 1 87 ? 2.148 -0.570 9.676 1.00 95.19 87 PRO A C 1
ATOM 681 O O . PRO A 1 87 ? 1.171 -0.915 10.328 1.00 95.19 87 PRO A O 1
ATOM 684 N N . SER A 1 88 ? 2.477 -1.167 8.526 1.00 96.75 88 SER A N 1
ATOM 685 C CA . SER A 1 88 ? 1.654 -2.227 7.929 1.00 96.75 88 SER A CA 1
ATOM 686 C C . SER A 1 88 ? 1.393 -3.397 8.884 1.00 96.75 88 SER A C 1
ATOM 688 O O . SER A 1 88 ? 0.268 -3.885 8.962 1.00 96.75 88 SER A O 1
ATOM 690 N N . PHE A 1 89 ? 2.412 -3.815 9.643 1.00 97.19 89 PHE A N 1
ATOM 691 C CA . PHE A 1 89 ? 2.303 -4.899 10.610 1.00 97.19 89 PHE A CA 1
ATOM 692 C C . PHE A 1 89 ? 1.366 -4.512 11.753 1.00 97.19 89 PHE A C 1
ATOM 694 O O . PHE A 1 89 ? 0.488 -5.291 12.120 1.00 97.19 89 PHE A O 1
ATOM 701 N N . LEU A 1 90 ? 1.493 -3.285 12.259 1.00 97.00 90 LEU A N 1
ATOM 702 C CA . LEU A 1 90 ? 0.649 -2.796 13.340 1.00 97.00 90 LEU A CA 1
ATOM 703 C C . LEU A 1 90 ? -0.809 -2.627 12.898 1.00 97.00 90 LEU A C 1
ATOM 705 O O . LEU A 1 90 ? -1.712 -3.127 13.568 1.00 97.00 90 LEU A O 1
ATOM 709 N N . TYR A 1 91 ? -1.054 -2.034 11.726 1.00 97.88 91 TYR A N 1
ATOM 710 C CA . TYR A 1 91 ? -2.394 -1.980 11.137 1.00 97.88 91 TYR A CA 1
ATOM 711 C C . TYR A 1 91 ? -2.985 -3.380 10.964 1.00 97.88 91 TYR A C 1
ATOM 713 O O . TYR A 1 91 ? -4.135 -3.600 11.336 1.00 97.88 91 TYR A O 1
ATOM 721 N N . ALA A 1 92 ? -2.206 -4.349 10.473 1.00 97.25 92 ALA A N 1
ATOM 722 C CA . ALA A 1 92 ? -2.659 -5.729 10.333 1.00 97.25 92 ALA A CA 1
ATOM 723 C C . ALA A 1 92 ? -3.049 -6.349 11.686 1.00 97.25 92 ALA A C 1
ATOM 725 O O . ALA A 1 92 ? -4.104 -6.975 11.787 1.00 97.25 92 ALA A O 1
ATOM 726 N N . GLN A 1 93 ? -2.262 -6.131 12.744 1.00 96.56 93 GLN A N 1
ATOM 727 C CA . GLN A 1 93 ? -2.595 -6.595 14.093 1.00 96.56 93 GLN A CA 1
ATOM 728 C C . GLN A 1 93 ? -3.869 -5.939 14.641 1.00 96.56 93 GLN A C 1
ATOM 730 O O . GLN A 1 93 ? -4.712 -6.625 15.223 1.00 96.56 93 GLN A O 1
ATOM 735 N N . LEU A 1 94 ? -4.051 -4.635 14.431 1.00 96.50 94 LEU A N 1
ATOM 736 C CA . LEU A 1 94 ? -5.246 -3.905 14.861 1.00 96.50 94 LEU A CA 1
ATOM 737 C C . LEU A 1 94 ? -6.498 -4.370 14.100 1.00 96.50 94 LEU A C 1
ATOM 739 O O . LEU A 1 94 ? -7.547 -4.607 14.705 1.00 96.50 94 LEU A O 1
ATOM 743 N N . LEU A 1 95 ? -6.376 -4.554 12.784 1.00 97.00 95 LEU A N 1
ATOM 744 C CA . LEU A 1 95 ? -7.450 -5.016 11.906 1.00 97.00 95 LEU A CA 1
ATOM 745 C C . LEU A 1 95 ? -7.766 -6.502 12.079 1.00 97.00 95 LEU A C 1
ATOM 747 O O . LEU A 1 95 ? -8.907 -6.889 11.846 1.00 97.00 95 LEU A O 1
ATOM 751 N N . SER A 1 96 ? -6.822 -7.321 12.559 1.00 96.50 96 SER A N 1
ATOM 752 C CA . SER A 1 96 ? -7.020 -8.764 12.781 1.00 96.50 96 SER A CA 1
ATOM 753 C C . SER A 1 96 ? -8.265 -9.084 13.613 1.00 96.50 96 SER A C 1
ATOM 755 O O . SER A 1 96 ? -8.865 -10.141 13.458 1.00 96.50 96 SER A O 1
ATOM 757 N N . LYS A 1 97 ? -8.704 -8.165 14.480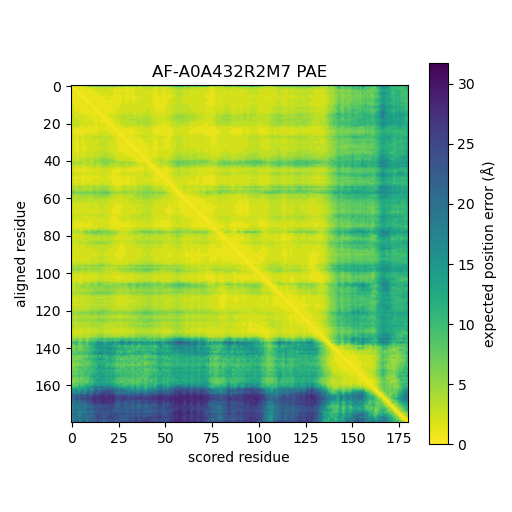 1.00 93.44 97 LYS A N 1
ATOM 758 C CA . LYS A 1 97 ? -9.869 -8.349 15.357 1.00 93.44 97 LYS A CA 1
ATOM 759 C C . LYS A 1 97 ? -11.190 -7.863 14.741 1.00 93.44 97 LYS A C 1
ATOM 761 O O . LYS A 1 97 ? -12.241 -8.106 15.335 1.00 93.44 97 LYS A O 1
ATOM 766 N N . ARG A 1 98 ? -11.160 -7.194 13.581 1.00 95.00 98 ARG A N 1
ATOM 767 C CA . ARG A 1 98 ? -12.311 -6.560 12.912 1.00 95.00 98 ARG A CA 1
ATOM 768 C C . ARG A 1 98 ? -12.781 -7.398 11.719 1.00 95.00 98 ARG A C 1
ATOM 770 O O . ARG A 1 98 ? -12.179 -7.364 10.655 1.00 95.00 98 ARG A O 1
ATOM 777 N N . SER A 1 99 ? -13.892 -8.119 11.868 1.00 95.12 99 SER A N 1
ATOM 778 C CA . SER A 1 99 ? -14.414 -9.001 10.808 1.00 95.12 99 SER A CA 1
ATOM 779 C C . SER A 1 99 ? -14.965 -8.275 9.578 1.00 95.12 99 SER A C 1
ATOM 781 O O . SER A 1 99 ? -15.136 -8.895 8.537 1.00 95.12 99 SER A O 1
ATOM 783 N N . SER A 1 100 ? -15.249 -6.976 9.686 1.00 95.12 100 SER A N 1
ATOM 784 C CA . SER A 1 100 ? -15.693 -6.126 8.574 1.00 95.12 100 SER A CA 1
ATOM 785 C C . SER A 1 100 ? -14.539 -5.518 7.773 1.00 95.12 100 SER A C 1
ATOM 787 O O . SER A 1 100 ? -14.777 -4.680 6.910 1.00 95.12 100 SER A O 1
ATOM 789 N N . SER A 1 101 ? -13.294 -5.865 8.100 1.00 96.69 101 SER A N 1
ATOM 790 C CA . SER A 1 101 ? -12.100 -5.339 7.445 1.00 96.69 101 SER A CA 1
ATOM 791 C C . SER A 1 101 ? -11.457 -6.396 6.554 1.00 96.69 101 SER A C 1
ATOM 793 O O . SER A 1 101 ? -11.618 -7.597 6.783 1.00 96.69 101 SER A O 1
ATOM 795 N N . THR A 1 102 ? -10.667 -5.932 5.589 1.00 97.38 102 THR A N 1
ATOM 796 C CA . THR A 1 102 ? -9.896 -6.787 4.684 1.00 97.38 102 THR A CA 1
ATOM 797 C C . THR A 1 102 ? -8.452 -6.307 4.637 1.00 97.38 102 THR A C 1
ATOM 799 O O . THR A 1 102 ? -8.188 -5.110 4.538 1.00 97.38 102 THR A O 1
ATOM 802 N N . ILE A 1 103 ? -7.510 -7.243 4.712 1.00 97.31 103 ILE A N 1
ATOM 803 C CA . ILE A 1 103 ? -6.087 -7.016 4.464 1.00 97.31 103 ILE A CA 1
ATOM 804 C C . ILE A 1 103 ? -5.783 -7.548 3.069 1.00 97.31 103 ILE A C 1
ATOM 806 O O . ILE A 1 103 ? -6.012 -8.724 2.795 1.00 97.31 103 ILE A O 1
ATOM 810 N N . ILE A 1 104 ? -5.252 -6.690 2.200 1.00 96.00 104 ILE A N 1
ATOM 811 C CA . ILE A 1 104 ? -4.923 -7.046 0.820 1.00 96.00 104 ILE A CA 1
ATOM 812 C C . ILE A 1 104 ? -3.414 -6.972 0.613 1.00 96.00 104 ILE A C 1
ATOM 814 O O . ILE A 1 104 ? -2.802 -5.910 0.734 1.00 96.00 104 ILE A O 1
ATOM 818 N N . PHE A 1 105 ? -2.815 -8.095 0.235 1.00 94.25 105 PHE A N 1
ATOM 819 C CA . PHE A 1 105 ? -1.413 -8.148 -0.154 1.00 94.25 105 PHE A CA 1
ATOM 820 C C . PHE A 1 105 ? -1.232 -7.881 -1.636 1.00 94.25 105 PHE A C 1
ATOM 822 O O . PHE A 1 105 ? -1.839 -8.557 -2.459 1.00 94.25 105 PHE A O 1
ATOM 829 N N . SER A 1 106 ? -0.339 -6.945 -1.967 1.00 87.88 106 SER A N 1
ATOM 830 C CA . SER A 1 106 ? -0.138 -6.469 -3.339 1.00 87.88 106 SER A CA 1
ATOM 831 C C . SER A 1 106 ? 0.942 -7.211 -4.139 1.00 87.88 106 SER A C 1
ATOM 833 O O . SER A 1 106 ? 1.227 -6.843 -5.277 1.00 87.88 106 SER A O 1
ATOM 835 N N . GLY A 1 107 ? 1.601 -8.235 -3.583 1.00 82.75 107 GLY A N 1
ATOM 836 C CA . GLY A 1 107 ? 2.551 -9.025 -4.372 1.00 82.75 107 GLY A CA 1
ATOM 837 C C . GLY A 1 107 ? 3.295 -10.125 -3.623 1.00 82.75 107 GLY A C 1
ATOM 838 O O . GLY A 1 107 ? 2.716 -10.859 -2.824 1.00 82.75 107 GLY A O 1
ATOM 839 N N . TYR A 1 108 ? 4.568 -10.312 -3.979 1.00 82.00 108 TYR A N 1
ATOM 840 C CA . TYR A 1 108 ? 5.417 -11.381 -3.444 1.00 82.00 108 TYR A CA 1
ATOM 841 C C . TYR A 1 108 ? 5.766 -11.187 -1.960 1.00 82.00 108 TYR A C 1
ATOM 843 O O . TYR A 1 108 ? 5.887 -10.049 -1.504 1.00 82.00 108 TYR A O 1
ATOM 851 N N . MET A 1 109 ? 5.952 -12.310 -1.261 1.00 87.25 109 MET A N 1
ATOM 852 C CA . MET A 1 109 ? 6.286 -12.414 0.159 1.00 87.25 109 MET A CA 1
ATOM 853 C C . MET A 1 109 ? 7.544 -13.263 0.333 1.00 87.25 109 MET A C 1
ATOM 855 O O . MET A 1 109 ? 7.604 -14.361 -0.213 1.00 87.25 109 MET A O 1
ATOM 859 N N . VAL A 1 110 ? 8.518 -12.774 1.100 1.00 87.12 110 VAL A N 1
ATOM 860 C CA . VAL A 1 110 ? 9.699 -13.560 1.505 1.00 87.12 110 VAL A CA 1
ATOM 861 C C . VAL A 1 110 ? 9.362 -14.442 2.707 1.00 87.12 110 VAL A C 1
ATOM 863 O O . VAL A 1 110 ? 8.555 -14.030 3.542 1.00 87.12 110 VAL A O 1
ATOM 866 N N . GLU A 1 111 ? 9.962 -15.629 2.807 1.00 90.25 111 GLU A N 1
ATOM 867 C CA . GLU A 1 111 ? 9.614 -16.646 3.816 1.00 90.25 111 GLU A CA 1
ATOM 868 C C . GLU A 1 111 ? 9.769 -16.148 5.259 1.00 90.25 111 GLU A C 1
ATOM 870 O O . GLU A 1 111 ? 8.997 -16.517 6.142 1.00 90.25 111 GLU A O 1
ATOM 875 N N . GLU A 1 112 ? 10.719 -15.244 5.489 1.00 91.94 112 GLU A N 1
ATOM 876 C CA . GLU A 1 112 ? 11.032 -14.662 6.793 1.00 91.94 112 GLU A CA 1
ATOM 877 C C . GLU A 1 112 ? 10.016 -13.599 7.237 1.00 91.94 112 GLU A C 1
ATOM 879 O O . GLU A 1 112 ? 10.040 -13.143 8.381 1.00 91.94 112 GLU A O 1
ATOM 884 N N . SER A 1 113 ? 9.133 -13.159 6.338 1.00 95.75 113 SER A N 1
ATOM 885 C CA . SER A 1 113 ? 8.176 -12.091 6.621 1.00 95.75 113 SER A CA 1
ATOM 886 C C . SER A 1 113 ? 6.943 -12.589 7.375 1.00 95.75 113 SER A C 1
ATOM 888 O O . SER A 1 113 ? 6.450 -13.700 7.156 1.00 95.75 113 SER A O 1
ATOM 890 N N . PHE A 1 114 ? 6.356 -11.725 8.213 1.00 96.31 114 PHE A N 1
ATOM 891 C CA . PHE A 1 114 ? 5.079 -12.046 8.851 1.00 96.31 114 PHE A CA 1
ATOM 892 C C . PHE A 1 114 ? 3.976 -12.270 7.814 1.00 96.31 114 PHE A C 1
ATOM 894 O O . PHE A 1 114 ? 3.145 -13.151 8.002 1.00 96.31 114 PHE A O 1
ATOM 901 N N . GLY A 1 115 ? 3.966 -11.500 6.718 1.00 95.88 115 GLY A N 1
ATOM 902 C CA . GLY A 1 115 ? 2.997 -11.663 5.637 1.00 95.88 115 GLY A CA 1
ATOM 903 C C . GLY A 1 115 ? 3.043 -13.064 5.027 1.00 95.88 115 GLY A C 1
ATOM 904 O O . GLY A 1 115 ? 1.994 -13.663 4.803 1.00 95.88 115 GLY A O 1
ATOM 905 N N . TYR A 1 116 ? 4.238 -13.635 4.842 1.00 95.50 116 TYR A N 1
ATOM 906 C CA . TYR A 1 116 ? 4.375 -15.028 4.418 1.00 95.50 116 TYR A CA 1
ATOM 907 C C . TYR A 1 116 ? 3.809 -15.995 5.456 1.00 95.50 116 TYR A C 1
ATOM 909 O O . TYR A 1 116 ? 2.972 -16.830 5.109 1.00 95.50 116 TYR A O 1
ATOM 917 N N . ARG A 1 117 ? 4.202 -15.851 6.729 1.00 96.06 117 ARG A N 1
ATOM 918 C CA . ARG A 1 117 ? 3.698 -16.696 7.821 1.00 96.06 117 ARG A CA 1
ATOM 919 C C . ARG A 1 117 ? 2.173 -16.639 7.927 1.00 96.06 117 ARG A C 1
ATOM 921 O O . ARG A 1 117 ? 1.547 -17.685 8.015 1.00 96.06 117 ARG A O 1
ATOM 928 N N . LEU A 1 118 ? 1.571 -15.453 7.846 1.00 96.06 118 LEU A N 1
ATOM 929 C CA . LEU A 1 118 ? 0.118 -15.273 7.888 1.00 96.06 118 LEU A CA 1
ATOM 930 C C . LEU A 1 118 ? -0.599 -16.024 6.757 1.00 96.06 118 LEU A C 1
ATOM 932 O O . LEU A 1 118 ? -1.694 -16.534 6.965 1.00 96.06 118 LEU A O 1
ATOM 936 N N . LEU A 1 119 ? 0.003 -16.098 5.568 1.00 93.88 119 LEU A N 1
ATOM 937 C CA . LEU A 1 119 ? -0.597 -16.769 4.413 1.00 93.88 119 LEU A CA 1
ATOM 938 C C . LEU A 1 119 ? -0.403 -18.294 4.412 1.00 93.88 119 LEU A C 1
ATOM 940 O O . LEU A 1 119 ? -1.208 -18.996 3.803 1.00 93.88 119 LEU A O 1
ATOM 944 N N . HIS A 1 120 ? 0.642 -18.809 5.067 1.00 95.00 120 HIS A N 1
ATOM 945 C CA . HIS A 1 120 ? 1.014 -20.230 4.999 1.00 95.00 120 HIS A CA 1
ATOM 946 C C . HIS A 1 120 ? 0.726 -21.006 6.291 1.00 95.00 120 HIS A C 1
ATOM 948 O O . HIS A 1 120 ? 0.540 -22.223 6.244 1.00 95.00 120 HIS A O 1
ATOM 954 N N . ASP A 1 121 ? 0.640 -20.326 7.435 1.00 96.44 121 ASP A N 1
ATOM 955 C CA . ASP A 1 121 ? 0.294 -20.928 8.720 1.00 96.44 121 ASP A CA 1
ATOM 956 C C . ASP A 1 121 ? -1.212 -20.793 8.993 1.00 96.44 121 ASP A C 1
ATOM 958 O O . ASP A 1 121 ? -1.757 -19.697 9.157 1.00 96.44 121 ASP A O 1
ATOM 962 N N . ARG A 1 122 ? -1.902 -21.938 9.067 1.00 94.50 122 ARG A N 1
ATOM 963 C CA . ARG A 1 122 ? -3.355 -21.988 9.278 1.00 94.50 122 ARG A CA 1
ATOM 964 C C . ARG A 1 122 ? -3.781 -21.467 10.643 1.00 94.50 122 ARG A C 1
ATOM 966 O O . ARG A 1 122 ? -4.882 -20.931 10.746 1.00 94.50 122 ARG A O 1
ATOM 973 N N . ASP A 1 123 ? -2.975 -21.650 11.679 1.00 95.81 123 ASP A N 1
ATOM 974 C CA . ASP A 1 123 ? -3.341 -21.230 13.031 1.00 95.81 123 ASP A CA 1
ATOM 975 C C . ASP A 1 123 ? -3.153 -19.722 13.190 1.00 95.81 123 ASP A C 1
ATOM 977 O O . ASP A 1 123 ? -4.018 -19.049 13.759 1.00 95.81 123 ASP A O 1
ATOM 981 N N . VAL A 1 124 ? -2.107 -19.167 12.569 1.00 95.25 124 VAL A N 1
ATOM 982 C CA . VAL A 1 124 ? -1.941 -17.713 12.456 1.00 95.25 124 VAL A CA 1
ATOM 983 C C . VAL A 1 124 ? -3.089 -17.111 11.648 1.00 95.25 124 VAL A C 1
ATOM 985 O O . VAL A 1 124 ? -3.726 -16.173 12.126 1.00 95.25 124 VAL A O 1
ATOM 988 N N . LEU A 1 125 ? -3.432 -17.677 10.488 1.00 95.12 125 LEU A N 1
ATOM 989 C CA . LEU A 1 125 ? -4.545 -17.186 9.672 1.00 95.12 125 LEU A CA 1
ATOM 990 C C . LEU A 1 125 ? -5.886 -17.224 10.421 1.00 95.12 125 LEU A C 1
ATOM 992 O O . LEU A 1 125 ? -6.629 -16.250 10.391 1.00 95.12 125 LEU A O 1
ATOM 996 N N . ARG A 1 126 ? -6.187 -18.305 11.155 1.00 94.50 126 ARG A N 1
ATOM 997 C CA . ARG A 1 126 ? -7.419 -18.426 11.965 1.00 94.50 126 ARG A CA 1
ATOM 998 C C . ARG A 1 126 ? -7.521 -17.397 13.087 1.00 94.50 126 ARG A C 1
ATOM 1000 O O . ARG A 1 126 ? -8.627 -17.108 13.542 1.00 94.50 126 ARG A O 1
ATOM 1007 N N . SER A 1 127 ? -6.393 -16.869 13.560 1.00 95.50 127 SER A N 1
ATOM 1008 C CA . SER A 1 127 ? -6.389 -15.810 14.571 1.00 95.50 127 SER A CA 1
ATOM 1009 C C . SER A 1 127 ? -6.849 -14.453 14.015 1.00 95.50 127 SER A C 1
ATOM 1011 O O . SER A 1 127 ? -7.271 -13.589 14.787 1.00 95.50 127 SER A O 1
ATOM 1013 N N . PHE A 1 128 ? -6.841 -14.283 12.687 1.00 97.06 128 PHE A N 1
ATOM 1014 C CA . PHE A 1 128 ? -7.339 -13.098 11.999 1.00 97.06 128 PHE A CA 1
ATOM 1015 C C . PHE A 1 128 ? -8.822 -13.287 11.661 1.00 97.06 128 PHE A C 1
ATOM 1017 O O . PHE A 1 128 ? -9.211 -14.149 10.882 1.00 97.06 128 PHE A O 1
ATOM 1024 N N . ARG A 1 129 ? -9.671 -12.460 12.273 1.00 96.75 129 ARG A N 1
ATOM 1025 C CA . ARG A 1 129 ? -11.116 -12.395 12.010 1.00 96.75 129 ARG A CA 1
ATOM 1026 C C . ARG A 1 129 ? -11.451 -11.599 10.752 1.00 96.75 129 ARG A C 1
ATOM 1028 O O . ARG A 1 129 ? -12.555 -11.749 10.238 1.00 96.75 129 ARG A O 1
ATOM 1035 N N . CYS A 1 130 ? -10.557 -10.710 10.323 1.00 96.81 130 CYS A N 1
ATOM 1036 C CA . CYS A 1 130 ? -10.686 -9.974 9.070 1.00 96.81 130 CYS A CA 1
ATOM 1037 C C . CYS A 1 130 ? -10.446 -10.894 7.866 1.00 96.81 130 CYS A C 1
ATOM 1039 O O . CYS A 1 130 ? -9.851 -11.965 7.988 1.00 96.81 130 CYS A O 1
ATOM 1041 N N . GLN A 1 131 ? -10.894 -10.464 6.690 1.00 97.31 131 GLN A N 1
ATOM 1042 C CA . GLN A 1 131 ? -10.553 -11.155 5.451 1.00 97.31 131 GLN A CA 1
ATOM 1043 C C . GLN A 1 131 ? -9.090 -10.883 5.090 1.00 97.31 131 GLN A C 1
ATOM 1045 O O . GLN A 1 131 ? -8.588 -9.774 5.276 1.00 97.31 131 GLN A O 1
ATOM 1050 N N . VAL A 1 132 ? -8.407 -11.893 4.559 1.00 96.56 132 VAL A N 1
ATOM 1051 C CA . VAL A 1 132 ? -7.037 -11.770 4.057 1.00 96.56 132 VAL A CA 1
ATOM 1052 C C . VAL A 1 132 ? -7.039 -12.199 2.599 1.00 96.56 132 VAL A C 1
ATOM 1054 O O . VAL A 1 132 ? -7.338 -13.350 2.287 1.00 96.56 132 VAL A O 1
ATOM 1057 N N . GLU A 1 133 ? -6.709 -11.267 1.714 1.00 94.31 133 GLU A N 1
ATOM 1058 C CA . GLU A 1 133 ? -6.682 -11.476 0.272 1.00 94.31 133 GLU A CA 1
ATOM 1059 C C . GLU A 1 133 ? -5.306 -11.179 -0.314 1.00 94.31 133 GLU A C 1
ATOM 1061 O O . GLU A 1 133 ? -4.477 -10.459 0.255 1.00 94.31 133 GLU A O 1
ATOM 1066 N N . ARG A 1 134 ? -5.074 -11.720 -1.509 1.00 89.69 134 ARG A N 1
ATOM 1067 C CA . ARG A 1 134 ? -3.868 -11.465 -2.282 1.00 89.69 134 ARG A CA 1
ATOM 1068 C C . ARG A 1 134 ? -4.244 -11.055 -3.693 1.00 89.69 134 ARG A C 1
ATOM 1070 O O . ARG A 1 134 ? -4.850 -11.823 -4.430 1.00 89.69 134 ARG A O 1
ATOM 1077 N N . HIS A 1 135 ? -3.799 -9.865 -4.062 1.00 85.50 135 HIS A N 1
ATOM 1078 C CA . HIS A 1 135 ? -3.940 -9.294 -5.390 1.00 85.50 135 HIS A CA 1
ATOM 1079 C C . HIS A 1 135 ? -2.541 -8.998 -5.911 1.00 85.50 135 HIS A C 1
ATOM 1081 O O . HIS A 1 135 ? -1.771 -8.252 -5.314 1.00 85.50 135 HIS A O 1
ATOM 1087 N N . HIS A 1 136 ? -2.155 -9.632 -7.004 1.00 73.19 136 HIS A N 1
ATOM 1088 C CA . HIS A 1 136 ? -0.791 -9.524 -7.501 1.00 73.19 136 HIS A CA 1
ATOM 1089 C C . HIS A 1 136 ? -0.648 -8.310 -8.423 1.00 73.19 136 HIS A C 1
ATOM 1091 O O . HIS A 1 136 ? -0.884 -8.398 -9.620 1.00 73.19 136 HIS A O 1
ATOM 1097 N N . PHE A 1 137 ? -0.184 -7.187 -7.874 1.00 69.62 137 PHE A N 1
ATOM 1098 C CA . PHE A 1 137 ? 0.235 -6.024 -8.657 1.00 69.62 137 PHE A CA 1
ATOM 1099 C C . PHE A 1 137 ? 1.659 -6.247 -9.162 1.00 69.62 137 PHE A C 1
ATOM 1101 O O . PHE A 1 137 ? 2.651 -5.866 -8.525 1.00 69.62 137 PHE A O 1
ATOM 1108 N N . SER A 1 138 ? 1.760 -6.940 -10.299 1.00 61.56 138 SER A N 1
ATOM 1109 C CA . SER A 1 138 ? 3.033 -7.101 -10.991 1.00 61.56 138 SER A CA 1
ATOM 1110 C C . SER A 1 138 ? 3.481 -5.756 -11.558 1.00 61.56 138 SER A C 1
ATOM 1112 O O . SER A 1 138 ? 2.812 -5.169 -12.397 1.00 61.56 138 SER A O 1
ATOM 1114 N N . ALA A 1 139 ? 4.652 -5.290 -11.126 1.00 62.78 139 ALA A N 1
ATOM 1115 C CA . ALA A 1 139 ? 5.393 -4.224 -11.805 1.00 62.78 139 ALA A CA 1
ATOM 1116 C C . ALA A 1 139 ? 6.373 -4.805 -12.847 1.00 62.78 139 ALA A C 1
ATOM 1118 O O . ALA A 1 139 ? 7.353 -4.163 -13.223 1.00 62.78 139 ALA A O 1
ATOM 1119 N N . HIS A 1 140 ? 6.178 -6.068 -13.229 1.00 68.81 140 HIS A N 1
ATOM 1120 C CA . HIS A 1 140 ? 7.009 -6.776 -14.186 1.00 68.81 140 HIS A CA 1
ATOM 1121 C C . HIS A 1 140 ? 6.220 -7.043 -15.448 1.00 68.81 140 HIS A C 1
ATOM 1123 O O . HIS A 1 140 ? 5.080 -7.501 -15.372 1.00 68.81 140 HIS A O 1
ATOM 1129 N N . SER A 1 141 ? 6.884 -6.797 -16.573 1.00 69.44 141 SER A N 1
ATOM 1130 C CA . SER A 1 141 ? 6.393 -7.198 -17.875 1.00 69.44 141 SER A CA 1
ATOM 1131 C C . SER A 1 141 ? 6.292 -8.711 -17.964 1.00 69.44 141 SER A C 1
ATOM 1133 O O . SER A 1 141 ? 7.180 -9.425 -17.481 1.00 69.44 141 SER A O 1
ATOM 1135 N N . ASP A 1 142 ? 5.224 -9.193 -18.582 1.00 72.81 142 ASP A N 1
ATOM 1136 C CA . ASP A 1 142 ? 5.098 -10.608 -18.893 1.00 72.81 142 ASP A CA 1
ATOM 1137 C C . ASP A 1 142 ? 5.903 -10.991 -20.131 1.00 72.81 142 ASP A C 1
ATOM 1139 O O . ASP A 1 142 ? 6.550 -10.166 -20.781 1.00 72.81 142 ASP A O 1
ATOM 1143 N N . ARG A 1 143 ? 5.885 -12.285 -20.450 1.00 78.38 143 ARG A N 1
ATOM 1144 C CA . ARG A 1 143 ? 6.609 -12.821 -21.597 1.00 78.38 143 ARG A CA 1
ATOM 1145 C C . ARG A 1 143 ? 6.246 -12.106 -22.902 1.00 78.38 143 ARG A C 1
ATOM 1147 O O . ARG A 1 143 ? 7.155 -11.759 -23.647 1.00 78.38 143 ARG A O 1
ATOM 1154 N N . GLY A 1 144 ? 4.959 -11.875 -23.161 1.00 81.31 144 GLY A N 1
ATOM 1155 C CA . GLY A 1 144 ? 4.505 -11.254 -24.405 1.00 81.31 144 GLY A CA 1
ATOM 1156 C C . GLY A 1 144 ? 4.916 -9.785 -24.498 1.00 81.31 144 GLY A C 1
ATOM 1157 O O . GLY A 1 144 ? 5.307 -9.307 -25.562 1.00 81.31 144 GLY A O 1
ATOM 1158 N N . GLU A 1 145 ? 4.899 -9.066 -23.378 1.00 83.62 145 GLU A N 1
ATOM 1159 C CA . GLU A 1 145 ? 5.389 -7.687 -23.308 1.00 83.62 145 GLU A CA 1
ATOM 1160 C C . GLU A 1 145 ? 6.908 -7.605 -23.525 1.00 83.62 145 GLU A C 1
ATOM 1162 O O . GLU A 1 145 ? 7.380 -6.733 -24.257 1.00 83.62 145 GLU A O 1
ATOM 1167 N N . ILE A 1 146 ? 7.681 -8.540 -22.958 1.00 84.31 146 ILE A N 1
ATOM 1168 C CA . ILE A 1 146 ? 9.129 -8.637 -23.200 1.00 84.31 146 ILE A CA 1
ATOM 1169 C C . ILE A 1 146 ? 9.413 -8.978 -24.670 1.00 84.31 146 ILE A C 1
ATOM 1171 O O . ILE A 1 146 ? 10.266 -8.337 -25.286 1.00 84.31 146 ILE A O 1
ATOM 1175 N N . GLU A 1 147 ? 8.693 -9.942 -25.249 1.00 85.81 147 GLU A N 1
ATOM 1176 C CA . GLU A 1 147 ? 8.797 -10.300 -26.672 1.00 85.81 147 GLU A CA 1
ATOM 1177 C C . GLU A 1 147 ? 8.482 -9.086 -27.561 1.00 85.81 147 GLU A C 1
ATOM 1179 O O . GLU A 1 147 ? 9.266 -8.758 -28.450 1.00 85.81 147 GLU A O 1
ATOM 1184 N N . THR A 1 148 ? 7.437 -8.322 -27.232 1.00 90.25 148 THR A N 1
ATOM 1185 C CA . THR A 1 148 ? 7.085 -7.075 -27.932 1.00 90.25 148 THR A CA 1
ATOM 1186 C C . THR A 1 148 ? 8.216 -6.041 -27.878 1.00 90.25 148 THR A C 1
ATOM 1188 O O . THR A 1 148 ? 8.475 -5.350 -28.865 1.00 90.25 148 THR A O 1
ATOM 1191 N N . ILE A 1 149 ? 8.914 -5.907 -26.743 1.00 89.31 149 ILE A N 1
ATOM 1192 C CA . ILE A 1 149 ? 10.073 -5.006 -26.623 1.00 89.31 149 ILE A CA 1
ATOM 1193 C C . ILE A 1 149 ? 11.209 -5.467 -27.544 1.00 89.31 149 ILE A C 1
ATOM 1195 O O . ILE A 1 149 ? 11.799 -4.643 -28.245 1.00 89.31 149 ILE A O 1
ATOM 1199 N N . VAL A 1 150 ? 11.506 -6.770 -27.569 1.00 90.38 150 VAL A N 1
ATOM 1200 C CA . VAL A 1 150 ? 12.557 -7.338 -28.429 1.00 90.38 150 VAL A CA 1
ATOM 1201 C C . VAL A 1 150 ? 12.228 -7.123 -29.906 1.00 90.38 150 VAL A C 1
ATOM 1203 O O . VAL A 1 150 ? 13.091 -6.668 -30.655 1.00 90.38 150 VAL A O 1
ATOM 1206 N N . GLU A 1 151 ? 10.986 -7.380 -30.316 1.00 93.19 151 GLU A N 1
ATOM 1207 C CA . GLU A 1 151 ? 10.529 -7.171 -31.692 1.00 93.19 151 GLU A CA 1
ATOM 1208 C C . GLU A 1 151 ? 10.625 -5.702 -32.113 1.00 93.19 151 GLU A C 1
ATOM 1210 O O . GLU A 1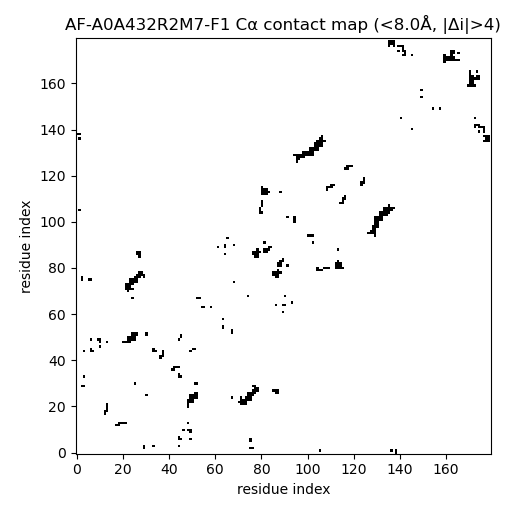 151 ? 11.169 -5.396 -33.174 1.00 93.19 151 GLU A O 1
ATOM 1215 N N . ARG A 1 152 ? 10.153 -4.776 -31.267 1.00 94.44 152 ARG A N 1
ATOM 1216 C CA . ARG A 1 152 ? 10.162 -3.336 -31.573 1.00 94.44 152 ARG A CA 1
ATOM 1217 C C . ARG A 1 152 ? 11.565 -2.748 -31.656 1.00 94.44 152 ARG A C 1
ATOM 1219 O O . ARG A 1 152 ? 11.796 -1.851 -32.462 1.00 94.44 152 ARG A O 1
ATOM 1226 N N . LEU A 1 153 ? 12.486 -3.208 -30.811 1.00 95.00 153 LEU A N 1
ATOM 1227 C CA . LEU A 1 153 ? 13.863 -2.711 -30.797 1.00 95.00 153 LEU A CA 1
ATOM 1228 C C . LEU A 1 153 ? 14.756 -3.404 -31.837 1.00 95.00 153 LEU A C 1
ATOM 1230 O O . LEU A 1 153 ? 15.809 -2.862 -32.168 1.00 95.00 153 LEU A O 1
ATOM 1234 N N . ALA A 1 154 ? 14.360 -4.588 -32.322 1.00 94.06 154 ALA A N 1
ATOM 1235 C CA . ALA A 1 154 ? 15.102 -5.426 -33.268 1.00 94.06 154 ALA A CA 1
ATOM 1236 C C . ALA A 1 154 ? 16.626 -5.503 -32.986 1.00 94.06 154 ALA A C 1
ATOM 1238 O O . ALA A 1 154 ? 17.448 -5.251 -33.878 1.00 94.06 154 ALA A O 1
ATOM 1239 N N . PRO A 1 155 ? 17.054 -5.810 -31.744 1.00 94.19 155 PRO A N 1
ATOM 1240 C CA . PRO A 1 155 ? 18.465 -5.788 -31.382 1.00 94.19 155 PRO A CA 1
ATOM 1241 C C . PRO A 1 155 ? 19.229 -6.955 -32.021 1.00 94.19 155 PRO A C 1
ATOM 1243 O O . PRO A 1 155 ? 18.701 -8.045 -32.220 1.00 94.19 155 PRO A O 1
ATOM 1246 N N . LYS A 1 156 ? 20.535 -6.773 -32.260 1.00 94.56 156 LYS A N 1
ATOM 1247 C CA . LYS A 1 156 ? 21.398 -7.844 -32.799 1.00 94.56 156 LYS A CA 1
ATOM 1248 C C . LYS A 1 156 ? 21.620 -9.005 -31.820 1.00 94.56 156 LYS A C 1
ATOM 1250 O O . LYS A 1 156 ? 21.958 -10.101 -32.255 1.00 94.56 156 LYS A O 1
ATOM 1255 N N . ARG A 1 157 ? 21.531 -8.751 -30.508 1.00 91.81 157 ARG A N 1
ATOM 1256 C CA . ARG A 1 157 ? 21.713 -9.733 -29.424 1.00 91.81 157 ARG A CA 1
ATOM 1257 C C . ARG A 1 157 ? 20.870 -9.327 -28.217 1.00 91.81 157 ARG A C 1
ATOM 1259 O O . ARG A 1 157 ? 20.766 -8.136 -27.932 1.00 91.81 157 ARG A O 1
ATOM 1266 N N . VAL A 1 158 ? 20.344 -10.310 -27.490 1.00 86.38 158 VAL A N 1
ATOM 1267 C CA . VAL A 1 158 ? 19.582 -10.125 -26.245 1.00 86.38 158 VAL A CA 1
ATOM 1268 C C . VAL A 1 158 ? 20.180 -11.016 -25.163 1.00 86.38 158 VAL A C 1
ATOM 1270 O O . VAL A 1 158 ? 20.547 -12.156 -25.436 1.00 86.38 158 VAL A O 1
ATOM 1273 N N . VAL A 1 159 ? 20.283 -10.496 -23.939 1.00 84.25 159 VAL A N 1
ATOM 1274 C CA . VAL A 1 159 ? 20.710 -11.255 -22.758 1.00 84.25 159 VAL A CA 1
ATOM 1275 C C . VAL A 1 159 ? 19.625 -11.124 -21.697 1.00 84.25 159 VAL A C 1
ATOM 1277 O O . VAL A 1 159 ? 19.324 -10.019 -21.250 1.00 84.25 159 VAL A O 1
ATOM 1280 N N . PHE A 1 160 ? 19.034 -12.249 -21.301 1.00 79.81 160 PHE A N 1
ATOM 1281 C CA . PHE A 1 160 ? 17.998 -12.297 -20.271 1.00 79.81 160 PHE A CA 1
ATOM 1282 C C . PHE A 1 160 ? 18.619 -12.529 -18.888 1.00 79.81 160 PHE A C 1
ATOM 1284 O O . PHE A 1 160 ? 19.421 -13.443 -18.711 1.00 79.81 160 PHE A O 1
ATOM 1291 N N . VAL A 1 161 ? 18.224 -11.721 -17.902 1.00 79.50 161 VAL A N 1
ATOM 1292 C CA . VAL A 1 161 ? 18.716 -11.774 -16.510 1.00 79.50 161 VAL A CA 1
ATOM 1293 C C . VAL A 1 161 ? 17.550 -11.734 -15.509 1.00 79.50 161 VAL A C 1
ATOM 1295 O O . VAL A 1 161 ? 16.413 -11.479 -15.898 1.00 79.50 161 VAL A O 1
ATOM 1298 N N . HIS A 1 162 ? 17.821 -11.970 -14.216 1.00 73.44 162 HIS A N 1
ATOM 1299 C CA . HIS A 1 162 ? 16.833 -11.936 -13.120 1.00 73.44 162 HIS A CA 1
ATOM 1300 C C . HIS A 1 162 ? 15.552 -12.768 -13.375 1.00 73.44 162 HIS A C 1
ATOM 1302 O O . HIS A 1 162 ? 14.431 -12.274 -13.225 1.00 73.44 162 HIS A O 1
ATOM 1308 N N . GLY A 1 163 ? 15.705 -14.037 -13.745 1.00 66.25 163 GLY A N 1
ATOM 1309 C CA . GLY A 1 163 ? 14.602 -14.990 -13.878 1.00 66.25 163 GLY A CA 1
ATOM 1310 C C . GLY A 1 163 ? 14.795 -16.225 -13.004 1.00 66.25 163 GLY A C 1
ATOM 1311 O O . GLY A 1 163 ? 15.900 -16.459 -12.516 1.00 66.25 163 GLY A O 1
ATOM 1312 N N . TYR A 1 164 ? 13.736 -17.009 -12.799 1.00 57.94 164 TYR A N 1
ATOM 1313 C CA . TYR A 1 164 ? 13.842 -18.252 -12.037 1.00 57.94 164 TYR A CA 1
ATOM 1314 C C . TYR A 1 164 ? 14.474 -19.363 -12.892 1.00 57.94 164 TYR A C 1
ATOM 1316 O O . TYR A 1 164 ? 14.135 -19.491 -14.078 1.00 57.94 164 TYR A O 1
ATOM 1324 N N . PRO A 1 165 ? 15.379 -20.175 -12.314 1.00 56.81 165 PRO A N 1
ATOM 1325 C CA . PRO A 1 165 ? 15.902 -21.351 -12.987 1.00 56.81 165 PRO A CA 1
ATOM 1326 C C . PRO A 1 165 ? 14.757 -22.346 -13.207 1.00 56.81 165 PRO A C 1
ATOM 1328 O O . PRO A 1 165 ? 14.157 -22.851 -12.263 1.00 56.81 165 PRO A O 1
ATOM 1331 N N . THR A 1 166 ? 14.437 -22.605 -14.470 1.00 61.03 166 THR A N 1
ATOM 1332 C CA . THR A 1 166 ? 13.470 -23.620 -14.908 1.00 61.03 166 THR A CA 1
ATOM 1333 C C . THR A 1 166 ? 14.108 -24.444 -16.027 1.00 61.03 166 THR A C 1
ATOM 1335 O O . THR A 1 166 ? 15.231 -24.163 -16.444 1.00 61.03 166 THR A O 1
ATOM 1338 N N . SER A 1 167 ? 13.397 -25.445 -16.547 1.00 51.25 167 SER A N 1
ATOM 1339 C CA . SER A 1 167 ? 13.826 -26.241 -17.706 1.00 51.25 167 SER A CA 1
ATOM 1340 C C . SER A 1 167 ? 13.900 -25.460 -19.031 1.00 51.25 167 SER A C 1
ATOM 1342 O O . SER A 1 167 ? 14.285 -26.040 -20.044 1.00 51.25 167 SER A O 1
ATOM 1344 N N . PHE A 1 168 ? 13.537 -24.172 -19.058 1.00 53.34 168 PHE A N 1
ATOM 1345 C CA . PHE A 1 168 ? 13.608 -23.328 -20.253 1.00 53.34 168 PHE A CA 1
ATOM 1346 C C . PHE A 1 168 ? 14.957 -22.602 -20.363 1.00 53.34 168 PHE A C 1
ATOM 1348 O O . PHE A 1 168 ? 15.433 -22.031 -19.385 1.00 53.34 168 PHE A O 1
ATOM 1355 N N . GLU A 1 169 ? 15.515 -22.523 -21.579 1.00 55.22 169 GLU A N 1
ATOM 1356 C CA . GLU A 1 169 ? 16.790 -21.836 -21.881 1.00 55.22 169 GLU A CA 1
ATOM 1357 C C . GLU A 1 169 ? 16.768 -20.315 -21.620 1.00 55.22 169 GLU A C 1
ATOM 1359 O O . GLU A 1 169 ? 17.816 -19.675 -21.527 1.00 55.22 169 GLU A O 1
ATOM 1364 N N . HIS A 1 170 ? 15.585 -19.704 -21.486 1.00 59.19 170 HIS A N 1
ATOM 1365 C CA . HIS A 1 170 ? 15.425 -18.256 -21.317 1.00 59.19 170 HIS A CA 1
ATOM 1366 C C . HIS A 1 170 ? 14.801 -17.914 -19.963 1.00 59.19 170 HIS A C 1
ATOM 1368 O O . HIS A 1 170 ? 13.630 -17.550 -19.862 1.00 59.19 170 HIS A O 1
ATOM 1374 N N .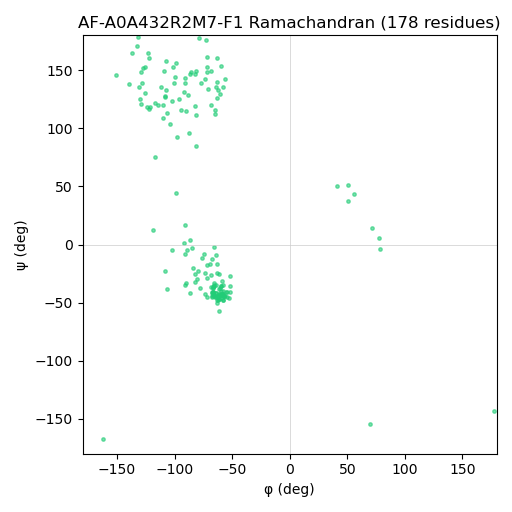 HIS A 1 171 ? 15.607 -18.008 -18.904 1.00 57.22 171 HIS A N 1
ATOM 1375 C CA . HIS A 1 171 ? 15.171 -17.802 -17.519 1.00 57.22 171 HIS A CA 1
ATOM 1376 C C . HIS A 1 171 ? 14.420 -16.480 -17.284 1.00 57.22 171 HIS A C 1
ATOM 1378 O O . HIS A 1 171 ? 13.458 -16.458 -16.518 1.00 57.22 171 HIS A O 1
ATOM 1384 N N . GLY A 1 172 ? 14.798 -15.391 -17.966 1.00 55.62 172 GLY A N 1
ATOM 1385 C CA . GLY A 1 172 ? 14.163 -14.074 -17.805 1.00 55.62 172 GLY A CA 1
ATOM 1386 C C . GLY A 1 172 ? 12.716 -13.967 -18.303 1.00 55.62 172 GLY A C 1
ATOM 1387 O O . GLY A 1 172 ? 12.054 -12.992 -17.965 1.00 55.62 172 GLY A O 1
ATOM 1388 N N . LEU A 1 173 ? 12.210 -14.953 -19.055 1.00 56.09 173 LEU A N 1
ATOM 1389 C CA . LEU A 1 173 ? 10.822 -14.986 -19.539 1.00 56.09 173 LEU A CA 1
ATOM 1390 C C . LEU A 1 173 ? 9.852 -15.680 -18.566 1.00 56.09 173 LEU A C 1
ATOM 1392 O O . LEU A 1 173 ? 8.648 -15.682 -18.801 1.00 56.09 173 LEU A O 1
ATOM 1396 N N . ASN A 1 174 ? 10.353 -16.257 -17.469 1.00 54.47 174 ASN A N 1
ATOM 1397 C CA . ASN A 1 174 ? 9.560 -17.073 -16.542 1.00 54.47 174 ASN A CA 1
ATOM 1398 C C . ASN A 1 174 ? 9.109 -16.293 -15.302 1.00 54.47 174 ASN A C 1
ATOM 1400 O O . ASN A 1 174 ? 9.247 -16.773 -14.176 1.00 54.47 174 ASN A O 1
ATOM 1404 N N . ARG A 1 175 ? 8.619 -15.065 -15.480 1.00 58.00 175 ARG A N 1
ATOM 1405 C CA . ARG A 1 175 ? 8.022 -14.309 -14.374 1.00 58.00 175 ARG A CA 1
ATOM 1406 C C . ARG A 1 175 ? 6.513 -14.487 -14.397 1.00 58.00 175 ARG A C 1
ATOM 1408 O O . ARG A 1 175 ? 5.875 -14.215 -15.409 1.00 58.00 175 ARG A O 1
ATOM 1415 N N . GLU A 1 176 ? 5.952 -14.926 -13.274 1.00 47.56 176 GLU A N 1
ATOM 1416 C CA . GLU A 1 176 ? 4.509 -14.876 -13.065 1.00 47.56 176 GLU A CA 1
ATOM 1417 C C . GLU A 1 176 ? 4.067 -13.414 -13.032 1.00 47.56 176 GLU A C 1
ATOM 1419 O O . GLU A 1 176 ? 4.400 -12.655 -12.118 1.00 47.56 176 GLU A O 1
ATOM 1424 N N . VAL A 1 177 ? 3.317 -13.024 -14.055 1.00 48.25 177 VAL A N 1
ATOM 1425 C CA . VAL A 1 177 ? 2.623 -11.745 -14.116 1.00 48.25 177 VAL A CA 1
ATOM 1426 C C . VAL A 1 177 ? 1.150 -12.057 -13.998 1.00 48.25 177 VAL A C 1
ATOM 1428 O O . VAL A 1 177 ? 0.543 -12.639 -14.894 1.00 48.25 177 VAL A O 1
ATOM 1431 N N . VAL A 1 178 ? 0.582 -11.706 -12.855 1.00 39.75 178 VAL 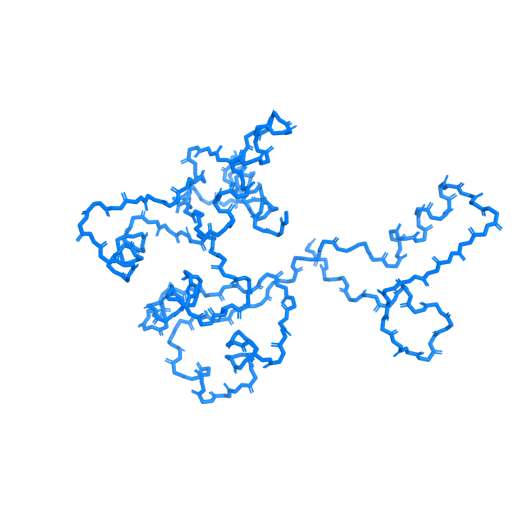A N 1
ATOM 1432 C CA . VAL A 1 178 ? -0.864 -11.743 -12.686 1.00 39.75 178 VAL A CA 1
ATOM 1433 C C . VAL A 1 178 ? -1.399 -10.449 -13.277 1.00 39.75 178 VAL A C 1
ATOM 1435 O O . VAL A 1 178 ? -1.001 -9.359 -12.861 1.00 39.75 178 VAL A O 1
ATOM 1438 N N . ARG A 1 179 ? -2.240 -10.587 -14.298 1.00 37.69 179 ARG A N 1
ATOM 1439 C CA . ARG A 1 179 ? -2.941 -9.472 -14.933 1.00 37.69 179 ARG A CA 1
ATOM 1440 C C . ARG A 1 179 ? -4.247 -9.197 -14.179 1.00 37.69 179 ARG A C 1
ATOM 1442 O O . ARG A 1 179 ? -4.865 -10.140 -13.682 1.00 37.69 179 ARG A O 1
ATOM 1449 N N . PHE A 1 180 ? -4.640 -7.926 -14.123 1.00 39.34 180 PHE A N 1
ATOM 1450 C CA . PHE A 1 180 ? -5.984 -7.484 -13.739 1.00 39.34 180 PHE A CA 1
ATOM 1451 C C . PHE A 1 180 ? -6.781 -7.127 -14.990 1.00 39.34 180 PHE A C 1
ATOM 1453 O O . PHE A 1 180 ? -6.166 -6.547 -15.917 1.00 39.34 180 PHE A O 1
#

Secondary structure (DSSP, 8-state):
-HHHHHHHHHHHHHHTTSS----EEEETHHHHHHHHHHHHHT--S--SSEEEPP--TT--HHHHHHHHHHH-SEEEES-TT--TTSHHHHHHHHHTT-TT-EEEE-S---TTSHHHHHHH-HHHHHH--SEEEE-----S--HHHHHHHHHHH--S-----S----SSS-GGG-------

Mean predicted aligned error: 6.86 Å

Sequence (180 aa):
GRAQEIMLLLSEGMRSGKIPPLTVYVDGLAKEVSVIYENLLERELFNFYVQPAPRYEGLDFEEACRENLREADCIVATSGMLMEGTPSFLYAQLLSKRSSSTIIFSGYMVEESFGYRLL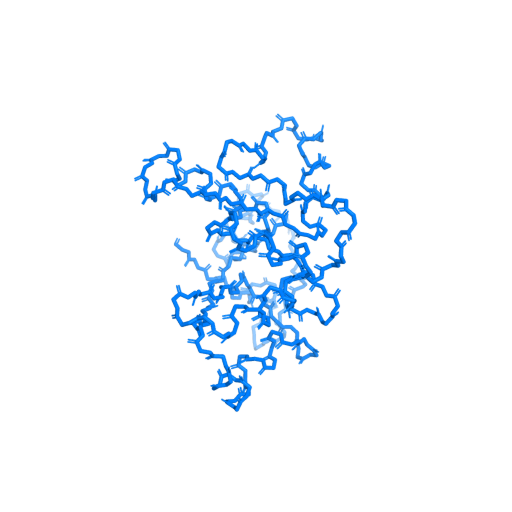HDRDVLRSFRCQVERHHFSAHSDRGEIETIVERLAPKRVVFVHGYPTSFEHHGLNREVVRF

Nearest PDB structures (foldseek):
  2xr1-assembly2_A  TM=7.378E-01  e=4.806E-07  Methanosarcina mazei
  5hab-assembly1_A-2  TM=6.585E-01  e=1.882E-02  Methanolobus psychrophilus R15
  5ws2-assembly1_A  TM=6.561E-01  e=8.076E-02  Methanolobus psychrophilus R15
  5ws2-assembly1_B  TM=6.383E-01  e=2.224E-01  Methanolobus psychrophilus R15